Protein AF-V2GGD3-F1 (afdb_monomer)

pLDDT: mean 93.1, std 4.22, range [59.62, 97.75]

Solvent-accessible surface area (backbone atoms only — not comparable to full-atom values): 12754 Å² total; per-residue (Å²): 109,71,68,61,51,46,53,50,46,54,50,50,43,50,49,21,53,50,44,31,55,50,21,53,50,49,46,52,55,40,50,54,50,45,53,52,36,54,55,48,50,53,52,43,51,54,49,52,51,52,50,53,53,50,50,54,52,38,52,51,49,36,54,51,19,51,51,48,33,52,52,25,52,54,50,44,54,50,44,54,52,51,52,51,52,48,52,53,51,45,56,49,45,54,54,50,51,52,51,49,52,54,50,50,52,52,37,51,50,51,33,51,50,18,50,51,46,29,51,52,19,50,54,44,29,53,52,16,59,73,53,44,86,81,14,53,70,53,29,52,53,18,50,51,49,24,52,52,17,53,50,49,31,50,54,29,50,54,52,49,51,54,50,56,50,51,48,52,55,45,52,52,50,49,52,51,47,52,52,50,51,54,51,44,53,52,49,48,53,51,32,51,54,50,29,55,50,20,54,53,47,35,60,46,29,55,54,48,52,53,50,48,54,55,50,52,56,49,46,54,52,50,48,53,52,36,52,52,48,52,52,48,38,54,53,50,45,55,51,25,52,50,46,30,51,53,20,51,50,52,37,53,59,52,64,69,57,88,122

Nearest PDB structures (foldseek):
  3zx6-assembly1_B  TM=9.343E-01  e=1.062E-13  Archaeoglobus fulgidus DSM 4304
  8c5v-assembly1_I  TM=8.739E-01  e=7.926E-12  Escherichia coli
  3ja6-assembly1_I  TM=5.353E-01  e=1.096E-09  Escherichia coli
  3g67-assembly1_A  TM=6.066E-01  e=8.676E-07  Thermotoga maritima
  6h2f-assembly1_A  TM=3.981E-01  e=6.030E-01  Aeromonas hydrophila subsp. hydrophila AL09-71

Foldseek 3Di:
DVVVVVVVLVVLLVVLVVLLVVLVVLLVVLVVLLVVLVVLLVVLVVLLVVLVVLLVVLVVLLVVLVVLLVVLVVLLVVLVVVLVVLVVVLVVLVVVLVVLVVVLVVLVVQLVVLVVQLVVLVVQLVVLVVVPPVSPVSNVVSVVSNVVSVVSNVVSVVVNVVSVVVNVVSVVVSVVSVVVNVVSVVSNVVSVVSNVVSVVSNVVSVVVSVVSVVVSVVSVVSNVVSVVSNVVSVVSNVVSVVSNVVSVVSNVVSVVDDD

Radius of gyration: 55.13 Å; Cα contacts (8 Å, |Δi|>4): 174; chains: 1; bounding box: 110×22×161 Å

Secondary structure (DSSP, 8-state):
-HHHHHHHHHHHHHHHHHHHHHHHHHHHHHHHHHHHHHHHHHHHHHHHHHHHHHHHHHHHHHHHHHHHHHHHHHHHHHHHHHHHHHHHHHHHHHHHHHHHHHHHHHHHHHHHHHHHHHHHHHHHHHHHHHTGGGGHHHHHHHHHHHHHHHHHHHHHHHHHHHHHHHHHHHHHHHHHHHHHHHHHHHHHHHHHHHHHHHHHHHHHHHHHHHHHHHHHHHHHHHHHHHHHHHHHHHHHHHHHHHHHHHHHHHHHHHHHS--

Mean predicted aligned error: 8.93 Å

Sequence (259 aa):
MRDALAAMLARIQSSARQIHGASEQIAAANRDLSERTGRQLAAVDEAATSIGELRGLVEQIHVRAHESSAMASQARDAVGTGSAVVRSMRASMDAVQARSRDISEVVGVLQGIAFQTNLLALNAAVEAARAGAAGRGFAVVANEVRALAQRSAQSARDIGGLLGEATRDIEAGASLSGEVEQAMAAIEQAVVRSHTLAERLNGLAERQAAGIAVVDGAVARLDGTSRQNAELVTTVAQQAESLDWQAGELAADVGRFRF

Structure (mmCIF, N/CA/C/O backbone):
data_AF-V2GGD3-F1
#
_entry.id   AF-V2GGD3-F1
#
loop_
_atom_site.group_PDB
_atom_site.id
_atom_site.type_symbol
_atom_site.label_atom_id
_atom_site.label_alt_id
_atom_site.label_comp_id
_atom_site.label_asym_id
_atom_site.label_entity_id
_atom_site.label_seq_id
_atom_site.pdbx_PDB_ins_code
_atom_site.Cartn_x
_atom_site.Cartn_y
_atom_site.Cartn_z
_atom_site.occupancy
_atom_site.B_iso_or_equiv
_atom_site.auth_seq_id
_atom_site.auth_comp_id
_atom_site.auth_asym_id
_atom_site.auth_atom_id
_atom_site.pdbx_PDB_model_num
ATOM 1 N N . MET A 1 1 ? 47.160 -0.367 -85.305 1.00 70.75 1 MET A N 1
ATOM 2 C CA . MET A 1 1 ? 47.763 -0.245 -83.952 1.00 70.75 1 MET A CA 1
ATOM 3 C C . MET A 1 1 ? 47.433 1.086 -83.287 1.00 70.75 1 MET A C 1
ATOM 5 O O . MET A 1 1 ? 46.914 1.040 -82.183 1.00 70.75 1 MET A O 1
ATOM 9 N N . ARG A 1 2 ? 47.660 2.243 -83.935 1.00 80.81 2 ARG A N 1
ATOM 10 C CA . ARG A 1 2 ? 47.348 3.567 -83.356 1.00 80.81 2 ARG A CA 1
ATOM 11 C C . ARG A 1 2 ? 45.883 3.718 -82.927 1.00 80.81 2 ARG A C 1
ATOM 13 O O . ARG A 1 2 ? 45.628 4.090 -81.790 1.00 80.81 2 ARG A O 1
ATOM 20 N N . ASP A 1 3 ? 44.944 3.327 -83.787 1.00 82.62 3 ASP A N 1
ATOM 21 C CA . ASP A 1 3 ? 43.506 3.462 -83.498 1.00 82.62 3 ASP A CA 1
ATOM 22 C C . ASP A 1 3 ? 43.034 2.529 -82.372 1.00 82.62 3 ASP A C 1
ATOM 24 O O . ASP A 1 3 ? 42.199 2.905 -81.557 1.00 82.62 3 ASP A O 1
ATOM 28 N N . ALA A 1 4 ? 43.620 1.331 -82.267 1.00 83.94 4 ALA A N 1
ATOM 29 C CA . ALA A 1 4 ? 43.331 0.393 -81.181 1.00 83.94 4 ALA A CA 1
ATOM 30 C C . ALA A 1 4 ? 43.862 0.897 -79.825 1.00 83.94 4 ALA A C 1
ATOM 32 O O . ALA A 1 4 ? 43.178 0.762 -78.813 1.00 83.94 4 ALA A O 1
ATOM 33 N N . LEU A 1 5 ? 45.049 1.519 -79.809 1.00 85.94 5 LEU A N 1
ATOM 34 C CA . LEU A 1 5 ? 45.612 2.149 -78.612 1.00 85.94 5 LEU A CA 1
ATOM 35 C C . LEU A 1 5 ? 44.790 3.377 -78.192 1.00 85.94 5 LEU A C 1
ATOM 37 O O . LEU A 1 5 ? 44.471 3.515 -77.016 1.00 85.94 5 LEU A O 1
ATOM 41 N N . ALA A 1 6 ? 44.387 4.221 -79.146 1.00 85.56 6 ALA A N 1
ATOM 42 C CA . ALA A 1 6 ? 43.517 5.368 -78.888 1.00 85.56 6 ALA A CA 1
ATOM 43 C C . ALA A 1 6 ? 42.150 4.936 -78.326 1.00 85.56 6 ALA A C 1
ATOM 45 O O . ALA A 1 6 ? 41.686 5.499 -77.337 1.00 85.56 6 ALA A O 1
ATOM 46 N N . ALA A 1 7 ? 41.536 3.887 -78.886 1.00 87.56 7 ALA A N 1
ATOM 47 C CA . ALA A 1 7 ? 40.286 3.326 -78.370 1.00 87.56 7 ALA A CA 1
ATOM 48 C C . ALA A 1 7 ? 40.443 2.742 -76.952 1.00 87.56 7 ALA A C 1
ATOM 50 O O . ALA A 1 7 ? 39.563 2.915 -76.106 1.00 87.56 7 ALA A O 1
ATOM 51 N N . MET A 1 8 ? 41.569 2.079 -76.666 1.00 89.06 8 MET A N 1
ATOM 52 C CA . MET A 1 8 ? 41.872 1.554 -75.332 1.00 89.06 8 MET A CA 1
ATOM 53 C C . MET A 1 8 ? 42.072 2.681 -74.309 1.00 89.06 8 MET A C 1
ATOM 55 O O . MET A 1 8 ? 41.473 2.632 -73.238 1.00 89.06 8 MET A O 1
ATOM 59 N N . LEU A 1 9 ? 42.842 3.718 -74.649 1.00 89.75 9 LEU A N 1
ATOM 60 C CA . LEU A 1 9 ? 43.070 4.890 -73.797 1.00 89.75 9 LEU A CA 1
ATOM 61 C C . LEU A 1 9 ? 41.771 5.670 -73.542 1.00 89.75 9 LEU A C 1
ATOM 63 O O . LEU A 1 9 ? 41.483 6.013 -72.397 1.00 89.75 9 LEU A O 1
ATOM 67 N N . ALA A 1 10 ? 40.928 5.857 -74.562 1.00 88.25 10 ALA A N 1
ATOM 68 C CA . ALA A 1 10 ? 39.606 6.469 -74.405 1.00 88.25 10 ALA A CA 1
ATOM 69 C C . ALA A 1 10 ? 38.707 5.671 -73.443 1.00 88.25 10 ALA A C 1
ATOM 71 O O . ALA A 1 10 ? 37.996 6.249 -72.616 1.00 88.25 10 ALA A O 1
ATOM 72 N N . ARG A 1 11 ? 38.771 4.335 -73.498 1.00 91.00 11 ARG A N 1
ATOM 73 C CA . ARG A 1 11 ? 38.037 3.458 -72.579 1.00 91.00 11 ARG A CA 1
ATOM 74 C C . ARG A 1 11 ? 38.579 3.541 -71.149 1.00 91.00 11 ARG A C 1
ATOM 76 O O . ARG A 1 11 ? 37.774 3.625 -70.230 1.00 91.00 11 ARG A O 1
ATOM 83 N N . ILE A 1 12 ? 39.901 3.600 -70.956 1.00 91.25 12 ILE A N 1
ATOM 84 C CA . ILE A 1 12 ? 40.523 3.808 -69.633 1.00 91.25 12 ILE A CA 1
ATOM 85 C C . ILE A 1 12 ? 40.116 5.170 -69.053 1.00 91.25 12 ILE A C 1
ATOM 87 O O . ILE A 1 12 ? 39.701 5.239 -67.900 1.00 91.25 12 ILE A O 1
ATOM 91 N N . GLN A 1 13 ? 40.142 6.238 -69.855 1.00 88.88 13 GLN A N 1
ATOM 92 C CA . GLN A 1 13 ? 39.704 7.571 -69.429 1.00 88.88 13 GLN A CA 1
ATOM 93 C C . GLN A 1 13 ? 38.213 7.606 -69.054 1.00 88.88 13 GLN A C 1
ATOM 95 O O . GLN A 1 13 ? 37.815 8.311 -68.125 1.00 88.88 13 GLN A O 1
ATOM 100 N N . SER A 1 14 ? 37.371 6.862 -69.777 1.00 92.06 14 SER A N 1
ATOM 101 C CA . SER A 1 14 ? 35.957 6.699 -69.429 1.00 92.06 14 SER A CA 1
ATOM 102 C C . SER A 1 14 ? 35.790 5.950 -68.106 1.00 92.06 14 SER A C 1
ATOM 104 O O . SER A 1 14 ? 35.011 6.390 -67.265 1.00 92.06 14 SER A O 1
ATOM 106 N N . SER A 1 15 ? 36.528 4.855 -67.898 1.00 94.31 15 SER A N 1
ATOM 107 C CA . SER A 1 15 ? 36.506 4.104 -66.638 1.00 94.31 15 SER A CA 1
ATOM 108 C C . SER A 1 15 ? 36.989 4.950 -65.459 1.00 94.31 15 SER A C 1
ATOM 110 O O . SER A 1 15 ? 36.353 4.935 -64.413 1.00 94.31 15 SER A O 1
ATOM 112 N N . ALA A 1 16 ? 38.053 5.740 -65.629 1.00 92.75 16 ALA A N 1
ATOM 113 C CA . ALA A 1 16 ? 38.552 6.653 -64.601 1.00 92.75 16 ALA A CA 1
ATOM 114 C C . ALA A 1 16 ? 37.485 7.685 -64.192 1.00 92.75 16 ALA A C 1
ATOM 116 O O . ALA A 1 16 ? 37.216 7.860 -63.009 1.00 92.75 16 ALA A O 1
ATOM 117 N N . ARG A 1 17 ? 36.787 8.294 -65.165 1.00 91.81 17 ARG A N 1
ATOM 118 C CA . ARG A 1 17 ? 35.656 9.201 -64.888 1.00 91.81 17 ARG A CA 1
ATOM 119 C C . ARG A 1 17 ? 34.495 8.511 -64.169 1.00 91.81 17 ARG A C 1
ATOM 121 O O . ARG A 1 17 ? 33.861 9.127 -63.319 1.00 91.81 17 ARG A O 1
ATOM 128 N N . GLN A 1 18 ? 34.211 7.251 -64.500 1.00 94.50 18 GLN A N 1
ATOM 129 C CA . GLN A 1 18 ? 33.186 6.467 -63.805 1.00 94.50 18 GLN A CA 1
ATOM 130 C C . GLN A 1 18 ? 33.585 6.153 -62.359 1.00 94.50 18 GLN A C 1
ATOM 132 O O . GLN A 1 18 ? 32.741 6.275 -61.477 1.00 94.50 18 GLN A O 1
ATOM 137 N N . ILE A 1 19 ? 34.850 5.791 -62.108 1.00 94.69 19 ILE A N 1
ATOM 138 C CA . ILE A 1 19 ? 35.365 5.546 -60.752 1.00 94.69 19 ILE A CA 1
ATOM 139 C C . ILE A 1 19 ? 35.305 6.833 -59.928 1.00 94.69 19 ILE A C 1
ATOM 141 O O . ILE A 1 19 ? 34.774 6.796 -58.829 1.00 94.69 19 ILE A O 1
ATOM 145 N N . HIS A 1 20 ? 35.749 7.964 -60.480 1.00 92.94 20 HIS A N 1
ATOM 146 C CA . HIS A 1 20 ? 35.655 9.276 -59.830 1.00 92.94 20 HIS A CA 1
ATOM 147 C C . HIS A 1 20 ? 34.212 9.601 -59.407 1.00 92.94 20 HIS A C 1
ATOM 149 O O . HIS A 1 20 ? 33.935 9.803 -58.227 1.00 92.94 20 HIS A O 1
ATOM 155 N N . GLY A 1 21 ? 33.253 9.526 -60.340 1.00 94.00 21 GLY A N 1
ATOM 156 C CA . GLY A 1 21 ? 31.844 9.775 -60.018 1.00 94.00 21 GLY A CA 1
ATOM 157 C C . GLY A 1 21 ? 31.258 8.784 -59.000 1.00 94.00 21 GLY A C 1
ATOM 158 O O . GLY A 1 21 ? 30.448 9.170 -58.159 1.00 94.00 21 GLY A O 1
ATOM 159 N N . ALA A 1 22 ? 31.672 7.512 -59.035 1.00 94.81 22 ALA A N 1
ATOM 160 C CA . ALA A 1 22 ? 31.265 6.520 -58.040 1.00 94.81 22 ALA A CA 1
ATOM 161 C C . ALA A 1 22 ? 31.864 6.814 -56.652 1.00 94.81 22 ALA A C 1
ATOM 163 O O . ALA A 1 22 ? 31.153 6.705 -55.654 1.00 94.81 22 ALA A O 1
ATOM 164 N N . SER A 1 23 ? 33.130 7.230 -56.575 1.00 94.62 23 SER A N 1
ATOM 165 C CA . SER A 1 23 ? 33.795 7.630 -55.329 1.00 94.62 23 SER A CA 1
ATOM 166 C C . SER A 1 23 ? 33.126 8.846 -54.691 1.00 94.62 23 SER A C 1
ATOM 168 O O . SER A 1 23 ? 32.864 8.827 -53.488 1.00 94.62 23 SER A O 1
ATOM 170 N N . GLU A 1 24 ? 32.759 9.864 -55.477 1.00 93.06 24 GLU A N 1
ATOM 171 C CA . GLU A 1 24 ? 32.006 11.025 -54.981 1.00 93.06 24 GLU A CA 1
ATOM 172 C C . GLU A 1 24 ? 30.637 10.621 -54.409 1.00 93.06 24 GLU A C 1
ATOM 174 O O . GLU A 1 24 ? 30.235 11.096 -53.341 1.00 93.06 24 GLU A O 1
ATOM 179 N N . GLN A 1 25 ? 29.929 9.705 -55.082 1.00 95.00 25 GLN A N 1
ATOM 180 C CA . GLN A 1 25 ? 28.656 9.165 -54.594 1.00 95.00 25 GLN A CA 1
ATOM 181 C C . GLN A 1 25 ? 28.829 8.371 -53.295 1.00 95.00 25 GLN A C 1
ATOM 183 O O . GLN A 1 25 ? 28.043 8.558 -52.364 1.00 95.00 25 GLN A O 1
ATOM 188 N N . ILE A 1 26 ? 29.868 7.532 -53.196 1.00 94.94 26 ILE A N 1
ATOM 189 C CA . ILE A 1 26 ? 30.202 6.803 -51.965 1.00 94.94 26 ILE A CA 1
ATOM 190 C C . ILE A 1 26 ? 30.514 7.794 -50.841 1.00 94.94 26 ILE A C 1
ATOM 192 O O . ILE A 1 26 ? 29.969 7.659 -49.750 1.00 94.94 26 ILE A O 1
ATOM 196 N N . ALA A 1 27 ? 31.321 8.826 -51.094 1.00 91.81 27 ALA A N 1
ATOM 197 C CA . ALA A 1 27 ? 31.658 9.841 -50.100 1.00 91.81 27 ALA A CA 1
ATOM 198 C C . ALA A 1 27 ? 30.427 10.637 -49.629 1.00 91.81 27 ALA A C 1
ATOM 200 O O . ALA A 1 27 ? 30.311 10.972 -48.448 1.00 91.81 27 ALA A O 1
ATOM 201 N N . ALA A 1 28 ? 29.484 10.941 -50.525 1.00 93.38 28 ALA A N 1
ATOM 202 C CA . ALA A 1 28 ? 28.216 11.572 -50.163 1.00 93.38 28 ALA A CA 1
ATOM 203 C C . ALA A 1 28 ? 27.335 10.648 -49.303 1.00 93.38 28 ALA A C 1
ATOM 205 O O . ALA A 1 28 ? 26.884 11.062 -48.235 1.00 93.38 28 ALA A O 1
ATOM 206 N N . ALA A 1 29 ? 27.146 9.392 -49.716 1.00 95.31 29 ALA A N 1
ATOM 207 C CA . ALA A 1 29 ? 26.371 8.405 -48.961 1.00 95.31 29 ALA A CA 1
ATOM 208 C C . ALA A 1 29 ? 26.993 8.108 -47.586 1.00 95.31 29 ALA A C 1
ATOM 210 O O . ALA A 1 29 ? 26.288 7.958 -46.590 1.00 95.31 29 ALA A O 1
ATOM 211 N N . ASN A 1 30 ? 28.322 8.072 -47.510 1.00 95.25 30 ASN A N 1
ATOM 212 C CA . ASN A 1 30 ? 29.045 7.812 -46.276 1.00 95.25 30 ASN A CA 1
ATOM 213 C C . ASN A 1 30 ? 28.969 8.989 -45.287 1.00 95.25 30 ASN A C 1
ATOM 215 O O . ASN A 1 30 ? 28.936 8.774 -44.078 1.00 95.25 30 ASN A O 1
ATOM 219 N N . ARG A 1 31 ? 28.868 10.235 -45.778 1.00 93.69 31 ARG A N 1
ATOM 220 C CA . ARG A 1 31 ? 28.571 11.404 -44.930 1.00 93.69 31 ARG A CA 1
ATOM 221 C C . ARG A 1 31 ? 27.173 11.325 -44.311 1.00 93.69 31 ARG A C 1
ATOM 223 O O . ARG A 1 31 ? 27.055 11.562 -43.113 1.00 93.69 31 ARG A O 1
ATOM 230 N N . ASP A 1 32 ? 26.151 10.938 -45.081 1.00 95.69 32 ASP A N 1
ATOM 231 C CA . ASP A 1 32 ? 24.803 10.688 -44.535 1.00 95.69 32 ASP A CA 1
ATOM 232 C C . ASP A 1 32 ? 24.828 9.574 -43.478 1.00 95.69 32 ASP A C 1
ATOM 234 O O . ASP A 1 32 ? 24.274 9.723 -42.386 1.00 95.69 32 ASP A O 1
ATOM 238 N N . LEU A 1 33 ? 25.536 8.474 -43.762 1.00 95.69 33 LEU A N 1
ATOM 239 C CA . LEU A 1 33 ? 25.689 7.375 -42.810 1.00 95.69 33 LEU A CA 1
ATOM 240 C C . LEU A 1 33 ? 26.402 7.822 -41.525 1.00 95.69 33 LEU A C 1
ATOM 242 O O . LEU A 1 33 ? 25.978 7.432 -40.435 1.00 95.69 33 LEU A O 1
ATOM 246 N N . SER A 1 34 ? 27.433 8.663 -41.634 1.00 95.25 34 SER A N 1
ATOM 247 C CA . SER A 1 34 ? 28.132 9.266 -40.493 1.00 95.25 34 SER A CA 1
ATOM 248 C C . SER A 1 34 ? 27.183 10.084 -39.618 1.00 95.25 34 SER A C 1
ATOM 250 O O . SER A 1 34 ? 27.102 9.867 -38.409 1.00 95.25 34 SER A O 1
ATOM 252 N N . GLU A 1 35 ? 26.396 10.972 -40.230 1.00 95.81 35 GLU A N 1
ATOM 253 C CA . GLU A 1 35 ? 25.455 11.830 -39.509 1.00 95.81 35 GLU A CA 1
ATOM 254 C C . GLU A 1 35 ? 24.372 11.007 -38.798 1.00 95.81 35 GLU A C 1
ATOM 256 O O . GLU A 1 35 ? 24.072 11.226 -37.622 1.00 95.81 35 GLU A O 1
ATOM 261 N N . ARG A 1 36 ? 23.820 10.001 -39.486 1.00 95.50 36 ARG A N 1
ATOM 262 C CA . ARG A 1 36 ? 22.845 9.068 -38.907 1.00 95.50 36 ARG A CA 1
ATOM 263 C C . ARG A 1 36 ? 23.441 8.257 -37.761 1.00 95.50 36 ARG A C 1
ATOM 265 O O . ARG A 1 36 ? 22.770 8.084 -36.748 1.00 95.50 36 ARG A O 1
ATOM 272 N N . THR A 1 37 ? 24.687 7.806 -37.895 1.00 95.81 37 THR A N 1
ATOM 273 C CA . THR A 1 37 ? 25.402 7.077 -36.837 1.00 95.81 37 THR A CA 1
ATOM 274 C C . THR A 1 37 ? 25.636 7.969 -35.618 1.00 95.81 37 THR A C 1
ATOM 276 O O . THR A 1 37 ? 25.396 7.534 -34.495 1.00 95.81 37 THR A O 1
ATOM 279 N N . GLY A 1 38 ? 26.005 9.239 -35.818 1.00 93.00 38 GLY A N 1
ATOM 280 C CA . GLY A 1 38 ? 26.136 10.219 -34.736 1.00 93.00 38 GLY A CA 1
ATOM 281 C C . GLY A 1 38 ? 24.816 10.470 -34.000 1.00 93.00 38 GLY A C 1
ATOM 282 O O . GLY A 1 38 ? 24.773 10.413 -32.772 1.00 93.00 38 GLY A O 1
ATOM 283 N N . ARG A 1 39 ? 23.712 10.662 -34.739 1.00 95.62 39 ARG A N 1
ATOM 284 C CA . ARG A 1 39 ? 22.364 10.788 -34.151 1.00 95.62 39 ARG A CA 1
ATOM 285 C C . ARG A 1 39 ? 21.949 9.530 -33.382 1.00 95.62 39 ARG A C 1
ATOM 287 O O . ARG A 1 39 ? 21.352 9.634 -32.315 1.00 95.62 39 ARG A O 1
ATOM 294 N N . GLN A 1 40 ? 22.281 8.351 -33.904 1.00 94.38 40 GLN A N 1
ATOM 295 C CA . GLN A 1 40 ? 21.985 7.077 -33.253 1.00 94.38 40 GLN A CA 1
ATOM 296 C C . GLN A 1 40 ? 22.769 6.899 -31.947 1.00 94.38 40 GLN A C 1
ATOM 298 O O . GLN A 1 40 ? 22.181 6.479 -30.956 1.00 94.38 40 GLN A O 1
ATOM 303 N N . LEU A 1 41 ? 24.056 7.257 -31.915 1.00 94.81 41 LEU A N 1
ATOM 304 C CA . LEU A 1 41 ? 24.867 7.222 -30.692 1.00 94.81 41 LEU A CA 1
ATOM 305 C C . LEU A 1 41 ? 24.298 8.141 -29.603 1.00 94.81 41 LEU A C 1
ATOM 307 O O . LEU A 1 41 ? 24.194 7.721 -28.455 1.00 94.81 41 LEU A O 1
ATOM 311 N N . ALA A 1 42 ? 23.862 9.352 -29.965 1.00 95.38 42 ALA A N 1
ATOM 312 C CA . ALA A 1 42 ? 23.215 10.264 -29.021 1.00 95.38 42 ALA A CA 1
ATOM 313 C C . ALA A 1 42 ? 21.905 9.684 -28.450 1.00 95.38 42 ALA A C 1
ATOM 315 O O . ALA A 1 42 ? 21.682 9.730 -27.244 1.00 95.38 42 ALA A O 1
ATOM 316 N N . ALA A 1 43 ? 21.066 9.077 -29.297 1.00 95.12 43 ALA A N 1
ATOM 317 C CA . ALA A 1 43 ? 19.821 8.443 -28.854 1.00 95.12 43 ALA A CA 1
ATOM 318 C C . ALA A 1 43 ? 20.064 7.223 -27.944 1.00 95.12 43 ALA A C 1
ATOM 320 O O . ALA A 1 43 ? 19.290 6.962 -27.025 1.00 95.12 43 ALA A O 1
ATOM 321 N N . VAL A 1 44 ? 21.136 6.466 -28.195 1.00 96.62 44 VAL A N 1
ATOM 322 C CA . VAL A 1 44 ? 21.550 5.335 -27.353 1.00 96.62 44 VAL A CA 1
ATOM 323 C C . VAL A 1 44 ? 22.002 5.809 -25.969 1.00 96.62 44 VAL A C 1
ATOM 325 O O . VAL A 1 44 ? 21.631 5.186 -24.977 1.00 96.62 44 VAL A O 1
ATOM 328 N N . ASP A 1 45 ? 22.743 6.915 -25.886 1.00 94.56 45 ASP A N 1
ATOM 329 C CA . ASP A 1 45 ? 23.191 7.509 -24.617 1.00 94.56 45 ASP A CA 1
ATOM 330 C C . ASP A 1 45 ? 22.014 8.037 -23.771 1.00 94.56 45 ASP A C 1
ATOM 332 O O . ASP A 1 45 ? 21.902 7.754 -22.573 1.00 94.56 45 ASP A O 1
ATOM 336 N N . GLU A 1 46 ? 21.057 8.713 -24.414 1.00 96.25 46 GLU A N 1
ATOM 337 C CA . GLU A 1 46 ? 19.817 9.164 -23.769 1.00 96.25 46 GLU A CA 1
ATOM 338 C C . GLU A 1 46 ? 18.974 7.979 -23.264 1.00 96.25 46 GLU A C 1
ATOM 340 O O . GLU A 1 46 ? 18.467 7.990 -22.135 1.00 96.25 46 GLU A O 1
ATOM 345 N N . ALA A 1 47 ? 18.866 6.915 -24.069 1.00 95.19 47 ALA A N 1
ATOM 346 C CA . ALA A 1 47 ? 18.176 5.693 -23.676 1.00 95.19 47 ALA A CA 1
ATOM 347 C C . ALA A 1 47 ? 18.864 5.009 -22.484 1.00 95.19 47 ALA A C 1
ATOM 349 O O . ALA A 1 47 ? 18.181 4.585 -21.552 1.00 95.19 47 ALA A O 1
ATOM 350 N N . ALA A 1 48 ? 20.198 4.934 -22.472 1.00 93.88 48 ALA A N 1
ATOM 351 C CA . ALA A 1 48 ? 20.961 4.370 -21.359 1.00 93.88 48 ALA A CA 1
ATOM 352 C C . ALA A 1 48 ? 20.740 5.160 -20.058 1.00 93.88 48 ALA A C 1
ATOM 354 O O . ALA A 1 48 ? 20.496 4.565 -19.004 1.00 93.88 48 ALA A O 1
ATOM 355 N N . THR A 1 49 ? 20.734 6.494 -20.139 1.00 95.56 49 THR A N 1
ATOM 356 C CA . THR A 1 49 ? 20.431 7.375 -18.999 1.00 95.56 49 THR A CA 1
ATOM 357 C C . THR A 1 49 ? 19.018 7.124 -18.467 1.00 95.56 49 THR A C 1
ATOM 359 O O . THR A 1 49 ? 18.836 6.875 -17.274 1.00 95.56 49 THR A O 1
ATOM 362 N N . SER A 1 50 ? 18.025 7.074 -19.360 1.00 96.19 50 SER A N 1
ATOM 363 C CA . SER A 1 50 ? 16.624 6.804 -19.006 1.00 96.19 50 SER A CA 1
ATOM 364 C C . SER A 1 50 ? 16.435 5.430 -18.346 1.00 96.19 50 SER A C 1
ATOM 366 O O . SER A 1 50 ? 15.671 5.284 -17.393 1.00 96.19 50 SER A O 1
ATOM 368 N N . ILE A 1 51 ? 17.150 4.401 -18.813 1.00 95.56 51 ILE A N 1
ATOM 369 C CA . ILE A 1 51 ? 17.146 3.057 -18.208 1.00 95.56 51 ILE A CA 1
ATOM 370 C C . ILE A 1 51 ? 17.741 3.099 -16.797 1.00 95.56 51 ILE A C 1
ATOM 372 O O . ILE A 1 51 ? 17.211 2.445 -15.895 1.00 95.56 51 ILE A O 1
ATOM 376 N N . GLY A 1 52 ? 18.806 3.876 -16.585 1.00 92.44 52 GLY A N 1
ATOM 377 C CA . GLY A 1 52 ? 19.392 4.103 -15.264 1.00 92.44 52 GLY A CA 1
ATOM 378 C C . GLY A 1 52 ? 18.396 4.720 -14.279 1.00 92.44 52 GLY A C 1
ATOM 379 O O . GLY A 1 52 ? 18.227 4.210 -13.168 1.00 92.44 52 GLY A O 1
ATOM 380 N N . GLU A 1 53 ? 17.676 5.760 -14.702 1.00 95.81 53 GLU A N 1
ATOM 381 C CA . GLU A 1 53 ? 16.620 6.388 -13.897 1.00 95.81 53 GLU A CA 1
ATOM 382 C C . GLU A 1 53 ? 15.474 5.414 -13.591 1.00 95.81 53 GLU A C 1
ATOM 384 O O . GLU A 1 53 ? 15.061 5.277 -12.436 1.00 95.81 53 GLU A O 1
ATOM 389 N N . LEU A 1 54 ? 15.002 4.668 -14.597 1.00 95.19 54 LEU A N 1
ATOM 390 C CA . LEU A 1 54 ? 13.962 3.650 -14.425 1.00 95.19 54 LEU A CA 1
ATOM 391 C C . LEU A 1 54 ? 14.384 2.554 -13.443 1.00 95.19 54 LEU A C 1
ATOM 393 O O . LEU A 1 54 ? 13.573 2.129 -12.619 1.00 95.19 54 LEU A O 1
ATOM 397 N N . ARG A 1 55 ? 15.646 2.114 -13.485 1.00 94.44 55 ARG A N 1
ATOM 398 C CA . ARG A 1 55 ? 16.193 1.145 -12.525 1.00 94.44 55 ARG A CA 1
ATOM 399 C C . ARG A 1 55 ? 16.130 1.696 -11.099 1.00 94.44 55 ARG A C 1
ATOM 401 O O . ARG A 1 55 ? 15.680 0.990 -10.199 1.00 94.44 55 ARG A O 1
ATOM 408 N N . GLY A 1 56 ? 16.508 2.961 -10.904 1.00 95.44 56 GLY A N 1
ATOM 409 C CA . GLY A 1 56 ? 16.409 3.636 -9.607 1.00 95.44 56 GLY A CA 1
ATOM 410 C C . GLY A 1 56 ? 14.970 3.767 -9.099 1.00 95.44 56 GLY A C 1
ATOM 411 O O . GLY A 1 56 ? 14.718 3.597 -7.906 1.00 95.44 56 GLY A O 1
ATOM 412 N N . LEU A 1 57 ? 14.009 4.028 -9.989 1.00 95.62 57 LEU A N 1
ATOM 413 C C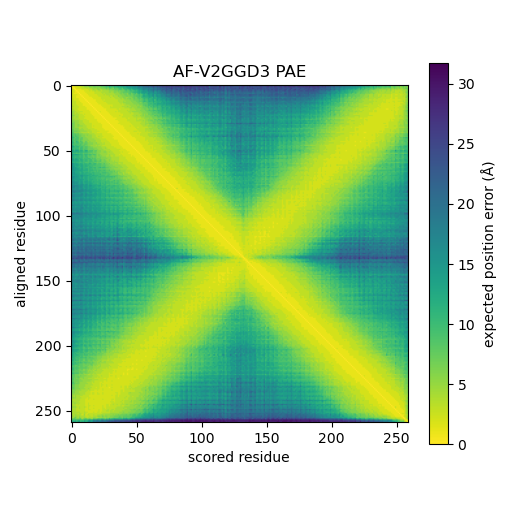A . LEU A 1 57 ? 12.587 4.077 -9.635 1.00 95.62 57 LEU A CA 1
ATOM 414 C C . LEU A 1 57 ? 12.041 2.701 -9.234 1.00 95.62 57 LEU A C 1
ATOM 416 O O . LEU A 1 57 ? 11.291 2.607 -8.265 1.00 95.62 57 LEU A O 1
ATOM 420 N N . VAL A 1 58 ? 12.427 1.632 -9.936 1.00 96.44 58 VAL A N 1
ATOM 421 C CA . VAL A 1 58 ? 12.010 0.263 -9.593 1.00 96.44 58 VAL A CA 1
ATOM 422 C C . VAL A 1 58 ? 12.546 -0.162 -8.224 1.00 96.44 58 VAL A C 1
ATOM 424 O O . VAL A 1 58 ? 11.788 -0.725 -7.435 1.00 96.44 58 VAL A O 1
ATOM 427 N N . GLU A 1 59 ? 13.794 0.177 -7.896 1.00 93.06 59 GLU A N 1
ATOM 428 C CA . GLU A 1 59 ? 14.363 -0.085 -6.565 1.00 93.06 59 GLU A CA 1
ATOM 429 C C . GLU A 1 59 ? 13.583 0.653 -5.463 1.00 93.06 59 GLU A C 1
ATOM 431 O O . GLU A 1 59 ? 13.211 0.073 -4.444 1.00 93.06 59 GLU A O 1
ATOM 436 N N . GLN A 1 60 ? 13.239 1.924 -5.691 1.00 95.25 60 GLN A N 1
ATOM 437 C CA . GLN A 1 60 ? 12.410 2.686 -4.752 1.00 95.25 60 GLN A CA 1
ATOM 438 C C . GLN A 1 60 ? 11.015 2.075 -4.568 1.00 95.25 60 GLN A C 1
ATOM 440 O O . GLN A 1 60 ? 10.485 2.095 -3.456 1.00 95.25 60 GLN A O 1
ATOM 445 N N . ILE A 1 61 ? 10.407 1.534 -5.629 1.00 93.50 61 ILE A N 1
ATOM 446 C CA . ILE A 1 61 ? 9.120 0.828 -5.536 1.00 93.50 61 ILE A CA 1
ATOM 447 C C . ILE A 1 61 ? 9.262 -0.426 -4.668 1.00 93.50 61 ILE A C 1
ATOM 449 O O . ILE A 1 61 ? 8.399 -0.658 -3.823 1.00 93.50 61 ILE A O 1
ATOM 453 N N . HIS A 1 62 ? 10.340 -1.195 -4.834 1.00 91.38 62 HIS A N 1
ATOM 454 C CA . HIS A 1 62 ? 10.614 -2.393 -4.036 1.00 91.38 62 HIS A CA 1
ATOM 455 C C . HIS A 1 62 ? 10.733 -2.058 -2.538 1.00 91.38 62 HIS A C 1
ATOM 457 O O . HIS A 1 62 ? 10.033 -2.639 -1.705 1.00 91.38 62 HIS A O 1
ATOM 463 N N . VAL A 1 63 ? 11.534 -1.044 -2.189 1.00 93.25 63 VAL A N 1
ATOM 464 C CA . VAL A 1 63 ? 11.674 -0.571 -0.799 1.00 93.25 63 VAL A CA 1
ATOM 465 C C . VAL A 1 63 ? 10.326 -0.122 -0.225 1.00 93.25 63 VAL A C 1
ATOM 467 O O . VAL A 1 63 ? 9.928 -0.572 0.850 1.00 93.25 63 VAL A O 1
ATOM 470 N N . ARG A 1 64 ? 9.571 0.703 -0.961 1.00 93.31 64 ARG A N 1
ATOM 471 C CA . ARG A 1 64 ? 8.258 1.201 -0.512 1.00 93.31 64 ARG A CA 1
ATOM 472 C C . ARG A 1 64 ? 7.220 0.088 -0.362 1.00 93.31 64 ARG A C 1
ATOM 474 O O . ARG A 1 64 ? 6.381 0.157 0.535 1.00 93.31 64 ARG A O 1
ATOM 481 N N . ALA A 1 65 ? 7.249 -0.930 -1.222 1.00 92.31 65 ALA A N 1
ATOM 482 C CA . ALA A 1 65 ? 6.376 -2.094 -1.103 1.00 92.31 65 ALA A CA 1
ATOM 483 C C . ALA A 1 65 ? 6.683 -2.879 0.182 1.00 92.31 65 ALA A C 1
ATOM 485 O O . ALA A 1 65 ? 5.763 -3.216 0.929 1.00 92.31 65 ALA A O 1
ATOM 486 N N . HIS A 1 66 ? 7.964 -3.091 0.496 1.00 90.62 66 HIS A N 1
ATOM 487 C CA . HIS A 1 66 ? 8.380 -3.717 1.751 1.00 90.62 66 HIS A CA 1
ATOM 488 C C . HIS A 1 66 ? 7.964 -2.911 2.987 1.00 90.62 66 HIS A C 1
ATOM 490 O O . HIS A 1 66 ? 7.389 -3.481 3.918 1.00 90.62 66 HIS A O 1
ATOM 496 N N . GLU A 1 67 ? 8.192 -1.596 2.992 1.00 93.50 67 GLU A N 1
ATOM 497 C CA . GLU A 1 67 ? 7.750 -0.714 4.080 1.00 93.50 67 GLU A CA 1
ATOM 498 C C . GLU A 1 67 ? 6.227 -0.768 4.264 1.00 93.50 67 GLU A C 1
ATOM 500 O O . GLU A 1 67 ? 5.739 -0.942 5.381 1.00 93.50 67 GLU A O 1
ATOM 505 N N . SER A 1 68 ? 5.463 -0.704 3.169 1.00 92.75 68 SER A N 1
ATOM 506 C CA . SER A 1 68 ? 4.001 -0.808 3.202 1.00 92.75 68 SER A CA 1
ATOM 507 C C . SER A 1 68 ? 3.528 -2.151 3.769 1.00 92.75 68 SER A C 1
ATOM 509 O O . SER A 1 68 ? 2.595 -2.188 4.575 1.00 92.75 68 SER A O 1
ATOM 511 N N . SER A 1 69 ? 4.199 -3.252 3.416 1.00 91.00 69 SER A N 1
ATOM 512 C CA . SER A 1 69 ? 3.920 -4.579 3.975 1.00 91.00 69 SER A CA 1
ATOM 513 C C . SER A 1 69 ? 4.183 -4.633 5.483 1.00 91.00 69 SER A C 1
ATOM 515 O O . SER A 1 69 ? 3.372 -5.181 6.231 1.00 91.00 69 SER A O 1
ATOM 517 N N . ALA A 1 70 ? 5.287 -4.042 5.949 1.00 91.62 70 ALA A N 1
ATOM 518 C CA . ALA A 1 70 ? 5.614 -3.982 7.372 1.00 91.62 70 ALA A CA 1
ATOM 519 C C . ALA A 1 70 ? 4.591 -3.140 8.155 1.00 91.62 70 ALA A C 1
ATOM 521 O O . ALA A 1 70 ? 4.102 -3.575 9.199 1.00 91.62 70 ALA A O 1
ATOM 522 N N . MET A 1 71 ? 4.200 -1.979 7.620 1.00 92.75 71 MET A N 1
ATOM 523 C CA . MET A 1 71 ? 3.151 -1.135 8.203 1.00 92.75 71 MET A CA 1
ATOM 524 C C . MET A 1 71 ? 1.805 -1.865 8.278 1.00 92.75 71 MET A C 1
ATOM 526 O O . MET A 1 71 ? 1.113 -1.780 9.291 1.00 92.75 71 MET A O 1
ATOM 530 N N . ALA A 1 72 ? 1.438 -2.618 7.236 1.00 91.50 72 ALA A N 1
ATOM 531 C CA . ALA A 1 72 ? 0.221 -3.422 7.240 1.00 91.50 72 ALA A CA 1
ATOM 532 C C . ALA A 1 72 ? 0.264 -4.521 8.318 1.00 91.50 72 ALA A C 1
ATOM 534 O O . ALA A 1 72 ? -0.737 -4.746 8.997 1.00 91.50 72 ALA A O 1
ATOM 535 N N . SER A 1 73 ? 1.415 -5.167 8.533 1.00 90.88 73 SER A N 1
ATOM 536 C CA . SER A 1 73 ? 1.579 -6.136 9.626 1.00 90.88 73 SER A CA 1
ATOM 537 C C . SER A 1 73 ? 1.369 -5.485 10.995 1.00 90.88 73 SER A C 1
ATOM 539 O O . SER A 1 73 ? 0.572 -5.975 11.788 1.00 90.88 73 SER A O 1
ATOM 541 N N . GLN A 1 74 ? 2.007 -4.339 11.247 1.00 93.56 74 GLN A N 1
ATOM 542 C CA . GLN A 1 74 ? 1.851 -3.609 12.511 1.00 93.56 74 GLN A CA 1
ATOM 543 C C . GLN A 1 74 ? 0.404 -3.155 12.743 1.00 93.56 74 GLN A C 1
ATOM 545 O O . GLN A 1 74 ? -0.120 -3.263 13.852 1.00 93.56 74 GLN A O 1
ATOM 550 N N . ALA A 1 75 ? -0.270 -2.678 11.693 1.00 92.81 75 ALA A N 1
ATOM 551 C CA . ALA A 1 75 ? -1.676 -2.302 11.766 1.00 92.81 75 ALA A CA 1
ATOM 552 C C . ALA A 1 75 ? -2.570 -3.507 12.099 1.00 92.81 75 ALA A C 1
ATOM 554 O O . ALA A 1 75 ? -3.505 -3.372 12.886 1.00 92.81 75 ALA A O 1
ATOM 555 N N . ARG A 1 76 ? -2.271 -4.693 11.553 1.00 92.19 76 ARG A N 1
ATOM 556 C CA . ARG A 1 76 ? -2.998 -5.930 11.871 1.00 92.19 76 ARG A CA 1
ATOM 557 C C . ARG A 1 76 ? -2.859 -6.295 13.348 1.00 92.19 76 ARG A C 1
ATOM 559 O O . ARG A 1 76 ? -3.864 -6.599 13.985 1.00 92.19 76 ARG A O 1
ATOM 566 N N . ASP A 1 77 ? -1.654 -6.205 13.901 1.00 92.56 77 ASP A N 1
ATOM 567 C CA . ASP A 1 77 ? -1.404 -6.490 15.319 1.00 92.56 77 ASP A CA 1
ATOM 568 C C . ASP A 1 77 ? -2.149 -5.503 16.235 1.00 92.56 77 ASP A C 1
ATOM 570 O O . ASP A 1 77 ? -2.761 -5.896 17.237 1.00 92.56 77 ASP A O 1
ATOM 574 N N . ALA A 1 78 ? -2.167 -4.220 15.859 1.00 92.56 78 ALA A N 1
ATOM 575 C CA . ALA A 1 78 ? -2.915 -3.186 16.569 1.00 92.56 78 ALA A CA 1
ATOM 576 C C . ALA A 1 78 ? -4.432 -3.441 16.529 1.00 92.56 78 ALA A C 1
ATOM 578 O O . ALA A 1 78 ? -5.095 -3.356 17.564 1.00 92.56 78 ALA A O 1
ATOM 579 N N . VAL A 1 79 ? -4.981 -3.816 15.368 1.00 93.06 79 VAL A N 1
ATOM 580 C CA . VAL A 1 79 ? -6.403 -4.177 15.217 1.00 93.06 79 VAL A CA 1
ATOM 581 C C . VAL A 1 79 ? -6.746 -5.434 16.016 1.00 93.06 79 VAL A C 1
ATOM 583 O O . VAL A 1 79 ? -7.784 -5.472 16.679 1.00 93.06 79 VAL A O 1
ATOM 586 N N . GLY A 1 80 ? -5.870 -6.442 16.020 1.00 92.00 80 GLY A N 1
ATOM 587 C CA . GLY A 1 80 ? -6.041 -7.653 16.824 1.00 92.00 80 GLY A CA 1
ATOM 588 C C . GLY A 1 80 ? -6.098 -7.344 18.322 1.00 92.00 80 GLY A C 1
ATOM 589 O O . GLY A 1 80 ? -6.994 -7.819 19.028 1.00 92.00 80 GLY A O 1
ATOM 590 N N . THR A 1 81 ? -5.199 -6.475 18.791 1.00 93.69 81 THR A N 1
ATOM 591 C CA . THR A 1 81 ? -5.173 -5.992 20.179 1.00 93.69 81 THR A CA 1
ATOM 592 C C . THR A 1 81 ? -6.430 -5.186 20.514 1.00 93.69 81 THR A C 1
ATOM 594 O O . THR A 1 81 ? -7.088 -5.463 21.518 1.00 93.69 81 THR A O 1
ATOM 597 N N . GLY A 1 82 ? -6.825 -4.241 19.655 1.00 92.56 82 GLY A N 1
ATOM 598 C CA . GLY A 1 82 ? -8.040 -3.440 19.831 1.00 92.56 82 GLY A CA 1
ATOM 599 C C . GLY A 1 82 ? -9.303 -4.301 19.892 1.00 92.56 82 GLY A C 1
ATOM 600 O O . GLY A 1 82 ? -10.128 -4.140 20.790 1.00 92.56 82 GLY A O 1
ATOM 601 N N . SER A 1 83 ? -9.407 -5.297 19.013 1.00 92.31 83 SER A N 1
ATOM 602 C CA . SER A 1 83 ? -10.523 -6.249 19.002 1.00 92.31 83 SER A CA 1
ATOM 603 C C . SER A 1 83 ? -10.596 -7.070 20.293 1.00 92.31 83 SER A C 1
ATOM 605 O O . SER A 1 83 ? -11.684 -7.334 20.803 1.00 92.31 83 SER A O 1
ATOM 607 N N . ALA A 1 84 ? -9.452 -7.461 20.866 1.00 93.00 84 ALA A N 1
ATOM 608 C CA . ALA A 1 84 ? -9.418 -8.157 22.153 1.00 93.00 84 ALA A CA 1
ATOM 609 C C . ALA A 1 84 ? -9.906 -7.269 23.311 1.00 93.00 84 ALA A C 1
ATOM 611 O O . ALA A 1 84 ? -10.667 -7.737 24.161 1.00 93.00 84 ALA A O 1
ATOM 612 N N . VAL A 1 85 ? -9.527 -5.987 23.317 1.00 94.25 85 VAL A N 1
ATOM 613 C CA . VAL A 1 85 ? -9.987 -5.010 24.318 1.00 94.25 85 VAL A CA 1
ATOM 614 C C . VAL A 1 85 ? -11.499 -4.799 24.227 1.00 94.25 85 VAL A C 1
ATOM 616 O O . VAL A 1 85 ? -12.176 -4.855 25.252 1.00 94.25 85 VAL A O 1
ATOM 619 N N . VAL A 1 86 ? -12.049 -4.640 23.020 1.00 92.88 86 VAL A N 1
ATOM 620 C CA . VAL A 1 86 ? -13.499 -4.472 22.808 1.00 92.88 86 VAL A CA 1
ATOM 621 C C . VAL A 1 86 ? -14.278 -5.706 23.272 1.00 92.88 86 VAL A C 1
ATOM 623 O O . VAL A 1 86 ? -15.288 -5.567 23.961 1.00 92.88 86 VAL A O 1
ATOM 626 N N . ARG A 1 87 ? -13.779 -6.920 22.996 1.00 92.00 87 ARG A N 1
ATOM 627 C CA . ARG A 1 87 ? -14.389 -8.158 23.516 1.00 92.00 87 ARG A CA 1
ATOM 628 C C . ARG A 1 87 ? -14.392 -8.212 25.047 1.00 92.00 87 ARG A C 1
ATOM 630 O O . ARG A 1 87 ? -15.394 -8.608 25.638 1.00 92.00 87 ARG A O 1
ATOM 637 N N . SER A 1 88 ? -13.301 -7.795 25.690 1.00 93.38 88 SER A N 1
ATOM 638 C CA . SER A 1 88 ? -13.210 -7.726 27.157 1.00 93.38 88 SER A CA 1
ATOM 639 C C . SER A 1 88 ? -14.168 -6.682 27.751 1.00 93.38 88 SER A C 1
ATOM 641 O O . SER A 1 88 ? -14.843 -6.935 28.754 1.00 93.38 88 SER A O 1
ATOM 643 N N . MET A 1 89 ? -14.286 -5.522 27.097 1.00 92.06 89 MET A N 1
ATOM 644 C CA . MET A 1 89 ? -15.234 -4.470 27.467 1.00 92.06 89 MET A CA 1
ATOM 645 C C . MET A 1 89 ? -16.679 -4.971 27.391 1.00 92.06 89 MET A C 1
ATOM 647 O O . MET A 1 89 ? -17.428 -4.811 28.354 1.00 92.06 89 MET A O 1
ATOM 651 N N . ARG A 1 90 ? -17.046 -5.655 26.301 1.00 91.38 90 ARG A N 1
ATOM 652 C CA . ARG A 1 90 ? -18.370 -6.265 26.136 1.00 91.38 90 ARG A CA 1
ATOM 653 C C . ARG A 1 90 ? -18.670 -7.291 27.230 1.00 91.38 90 ARG A C 1
ATOM 655 O O . ARG A 1 90 ? -19.712 -7.202 27.867 1.00 91.38 90 ARG A O 1
ATOM 662 N N . ALA A 1 91 ? -17.739 -8.205 27.509 1.00 92.31 91 ALA A N 1
ATOM 663 C CA . ALA A 1 91 ? -17.904 -9.186 28.584 1.00 92.31 91 ALA A CA 1
ATOM 664 C C . ALA A 1 91 ? -18.112 -8.520 29.959 1.00 92.31 91 ALA A C 1
ATOM 666 O O . ALA A 1 91 ? -18.893 -8.999 30.782 1.00 92.31 91 ALA A O 1
ATOM 667 N N . SER A 1 92 ? -17.438 -7.392 30.204 1.00 93.12 92 SER A N 1
ATOM 668 C CA . SER A 1 92 ? -17.614 -6.613 31.432 1.00 93.12 92 SER A CA 1
ATOM 669 C C . SER A 1 92 ? -18.993 -5.950 31.489 1.00 93.12 92 SER A C 1
ATOM 671 O O . SER A 1 92 ? -19.637 -5.993 32.533 1.00 93.12 92 SER A O 1
ATOM 673 N N . MET A 1 93 ? -19.479 -5.390 30.377 1.00 92.19 93 MET A N 1
ATOM 674 C CA . MET A 1 93 ? -20.834 -4.831 30.285 1.00 92.19 93 MET A CA 1
ATOM 675 C C . MET A 1 93 ? -21.911 -5.892 30.518 1.00 92.19 93 MET A C 1
ATOM 677 O O . MET A 1 93 ? -22.813 -5.657 31.320 1.00 92.19 93 MET A O 1
ATOM 681 N N . ASP A 1 94 ? -21.772 -7.076 29.918 1.00 91.06 94 ASP A N 1
ATOM 682 C CA . ASP A 1 94 ? -22.693 -8.202 30.122 1.00 91.06 94 ASP A CA 1
ATOM 683 C C . ASP A 1 94 ? -22.736 -8.621 31.607 1.00 91.06 94 ASP A C 1
ATOM 685 O O . ASP A 1 94 ? -23.806 -8.838 32.183 1.00 91.06 94 ASP A O 1
ATOM 689 N N . ALA A 1 95 ? -21.574 -8.663 32.273 1.00 93.44 95 ALA A N 1
ATOM 690 C CA . ALA A 1 95 ? -21.485 -8.967 33.700 1.00 93.44 95 ALA A CA 1
ATOM 691 C C . ALA A 1 95 ? -22.133 -7.884 34.584 1.00 93.44 95 ALA A C 1
ATOM 693 O O . ALA A 1 95 ? -22.794 -8.213 35.573 1.00 93.44 95 ALA A O 1
ATOM 694 N N . VAL A 1 96 ? -21.969 -6.599 34.250 1.00 92.25 96 VAL A N 1
ATOM 695 C CA . VAL A 1 96 ? -22.620 -5.494 34.977 1.00 92.25 96 VAL A CA 1
ATOM 696 C C . VAL A 1 96 ? -24.132 -5.500 34.734 1.00 92.25 96 VAL A C 1
ATOM 698 O O . VAL A 1 96 ? -24.891 -5.267 35.676 1.00 92.25 96 VAL A O 1
ATOM 701 N N . GLN A 1 97 ? -24.591 -5.831 33.523 1.00 90.81 97 GLN A N 1
ATOM 702 C CA . GLN A 1 97 ? -26.016 -5.960 33.213 1.00 90.81 97 GLN A CA 1
ATOM 703 C C . GLN A 1 97 ? -26.661 -7.082 34.035 1.00 90.81 97 GLN A C 1
ATOM 705 O O . GLN A 1 97 ? -27.717 -6.873 34.632 1.00 90.81 97 GLN A O 1
ATOM 710 N N . ALA A 1 98 ? -26.011 -8.248 34.120 1.00 92.25 98 ALA A N 1
ATOM 711 C CA . ALA A 1 98 ? -26.478 -9.360 34.946 1.00 92.25 98 ALA A CA 1
ATOM 712 C C . ALA A 1 98 ? -26.592 -8.955 36.426 1.00 92.25 98 ALA A C 1
ATOM 714 O O . ALA A 1 98 ? -27.657 -9.092 37.020 1.00 92.25 98 ALA A O 1
ATOM 715 N N . ARG A 1 99 ? -25.543 -8.337 36.988 1.00 93.75 99 ARG A N 1
ATOM 716 C CA . ARG A 1 99 ? -25.564 -7.845 38.378 1.00 93.75 99 ARG A CA 1
ATOM 717 C C . ARG A 1 99 ? -26.644 -6.792 38.615 1.00 93.75 99 ARG A C 1
ATOM 719 O O . ARG A 1 99 ? -27.255 -6.778 39.676 1.00 93.75 99 ARG A O 1
ATOM 726 N N . SER A 1 100 ? -26.887 -5.911 37.648 1.00 93.38 100 SER A N 1
ATOM 727 C CA . SER A 1 100 ? -27.922 -4.876 37.766 1.00 93.38 100 SER A CA 1
ATOM 728 C C . SER A 1 100 ? -29.320 -5.489 37.837 1.00 93.38 100 SER A C 1
ATOM 730 O O . SER A 1 100 ? -30.134 -5.041 38.642 1.00 93.38 100 SER A O 1
ATOM 732 N N . ARG A 1 101 ? -29.578 -6.559 37.069 1.00 91.44 101 ARG A N 1
ATOM 733 C CA . ARG A 1 101 ? -30.835 -7.323 37.144 1.00 91.44 101 ARG A CA 1
ATOM 734 C C . ARG A 1 101 ? -31.026 -7.974 38.512 1.00 91.44 101 ARG A C 1
ATOM 736 O O . ARG A 1 101 ? -32.106 -7.832 39.081 1.00 91.44 101 ARG A O 1
ATOM 743 N N . ASP A 1 102 ? -29.983 -8.595 39.059 1.00 94.44 102 ASP A N 1
ATOM 744 C CA . ASP A 1 102 ? -30.036 -9.207 40.394 1.00 94.44 102 ASP A CA 1
ATOM 745 C C . ASP A 1 102 ? -30.368 -8.158 41.471 1.00 94.44 102 ASP A C 1
ATOM 747 O O . ASP A 1 102 ? -31.215 -8.376 42.338 1.00 94.44 102 ASP A O 1
ATOM 751 N N . ILE A 1 103 ? -29.750 -6.971 41.400 1.00 94.44 103 ILE A N 1
ATOM 752 C CA . ILE A 1 103 ? -30.043 -5.877 42.338 1.00 94.44 103 ILE A CA 1
ATOM 753 C C . ILE A 1 103 ? -31.484 -5.378 42.151 1.00 94.44 103 ILE A C 1
ATOM 755 O O . ILE A 1 103 ? -32.172 -5.137 43.144 1.00 94.44 103 ILE A O 1
ATOM 759 N N . SER A 1 104 ? -31.972 -5.246 40.913 1.00 94.50 104 SER A N 1
ATOM 760 C CA . SER A 1 104 ? -33.364 -4.859 40.651 1.00 94.50 104 SER A CA 1
ATOM 761 C C . SER A 1 104 ? -34.367 -5.844 41.257 1.00 94.50 104 SER A C 1
ATOM 763 O O . SER A 1 104 ? -35.373 -5.404 41.817 1.00 94.50 104 SER A O 1
ATOM 765 N N . GLU A 1 105 ? -34.092 -7.150 41.210 1.00 94.62 105 GLU A N 1
ATOM 766 C CA . GLU A 1 105 ? -34.926 -8.165 41.864 1.00 94.62 105 GLU A CA 1
ATOM 767 C C . GLU A 1 105 ? -34.952 -7.972 43.389 1.00 94.62 105 GLU A C 1
ATOM 769 O O . GLU A 1 105 ? -36.027 -7.913 43.994 1.00 94.62 105 GLU A O 1
ATOM 774 N N . VAL A 1 106 ? -33.784 -7.769 44.011 1.00 95.94 106 VAL A N 1
ATOM 775 C CA . VAL A 1 106 ? -33.671 -7.505 45.457 1.00 95.94 106 VAL A CA 1
ATOM 776 C C . VAL A 1 106 ? -34.432 -6.239 45.859 1.00 95.94 106 VAL A C 1
ATOM 778 O O . VAL A 1 106 ? -35.152 -6.237 46.859 1.00 95.94 106 VAL A O 1
ATOM 781 N N . VAL A 1 107 ? -34.325 -5.165 45.076 1.00 95.69 107 VAL A N 1
ATOM 782 C CA . VAL A 1 107 ? -35.064 -3.915 45.313 1.00 95.69 107 VAL A CA 1
ATOM 783 C C . VAL A 1 107 ? -36.575 -4.138 45.212 1.00 95.69 107 VAL A C 1
ATOM 785 O O . VAL A 1 107 ? -37.325 -3.608 46.037 1.00 95.69 107 VAL A O 1
ATOM 788 N N . GLY A 1 108 ? -37.027 -4.978 44.277 1.00 95.31 108 GLY A N 1
ATOM 789 C CA . GLY A 1 108 ? -38.424 -5.404 44.180 1.00 95.31 108 GLY A CA 1
ATOM 790 C C . GLY A 1 108 ? -38.913 -6.122 45.444 1.00 95.31 108 GLY A C 1
ATOM 791 O O . GLY A 1 108 ? -39.978 -5.792 45.975 1.00 95.31 108 GLY A O 1
ATOM 792 N N . VAL A 1 109 ? -38.108 -7.041 45.989 1.00 97.19 109 VAL A N 1
ATOM 793 C CA . VAL A 1 109 ? -38.403 -7.721 47.264 1.00 97.19 109 VAL A CA 1
ATOM 794 C C . VAL A 1 109 ? -38.471 -6.722 48.425 1.00 97.19 109 VAL A C 1
ATOM 796 O O . VAL A 1 109 ? -39.417 -6.769 49.214 1.00 97.19 109 VAL A O 1
ATOM 799 N N . LEU A 1 110 ? -37.530 -5.775 48.516 1.00 95.56 110 LEU A N 1
ATOM 800 C CA . LEU A 1 110 ? -37.528 -4.732 49.553 1.00 95.56 110 LEU A CA 1
ATOM 801 C C . LEU A 1 110 ? -38.776 -3.843 49.487 1.00 95.56 110 LEU A C 1
ATOM 803 O O . LEU A 1 110 ? -39.357 -3.518 50.525 1.00 95.56 110 LEU A O 1
ATOM 807 N N . GLN A 1 111 ? -39.229 -3.488 48.282 1.00 95.12 111 GLN A N 1
ATOM 808 C CA . GLN A 1 111 ? -40.476 -2.750 48.095 1.00 95.12 111 GLN A CA 1
ATOM 809 C C . GLN A 1 111 ? -41.688 -3.568 48.576 1.00 95.12 111 GLN A C 1
ATOM 811 O O . GLN A 1 111 ? -42.583 -3.018 49.226 1.00 95.12 111 GLN A O 1
ATOM 816 N N . GLY A 1 112 ? -41.695 -4.882 48.326 1.00 96.19 112 GLY A N 1
ATOM 817 C CA . GLY A 1 112 ? -42.694 -5.813 48.858 1.00 96.19 112 GLY A CA 1
ATOM 818 C C . GLY A 1 112 ? -42.701 -5.878 50.391 1.00 96.19 112 GLY A C 1
ATOM 819 O O . GLY A 1 112 ? -43.763 -5.761 51.007 1.00 96.19 112 GLY A O 1
ATOM 820 N N . ILE A 1 113 ? -41.526 -5.976 51.022 1.00 96.56 113 ILE A N 1
ATOM 821 C CA . ILE A 1 113 ? -41.371 -5.978 52.488 1.00 96.56 113 ILE A CA 1
ATOM 822 C C . ILE A 1 113 ? -41.858 -4.656 53.092 1.00 96.56 113 ILE A C 1
ATOM 824 O O . ILE A 1 113 ? -42.577 -4.654 54.096 1.00 96.56 113 ILE A O 1
ATOM 828 N N . ALA A 1 114 ? -41.515 -3.523 52.476 1.00 97.19 114 ALA A N 1
ATOM 829 C CA . ALA A 1 114 ? -41.970 -2.209 52.921 1.00 97.19 114 ALA A CA 1
ATOM 830 C C . ALA A 1 114 ? -43.503 -2.091 52.842 1.00 97.19 114 ALA A C 1
ATOM 832 O O . ALA A 1 114 ? -44.140 -1.585 53.769 1.00 97.19 114 ALA A O 1
ATOM 833 N N . PHE A 1 115 ? -44.119 -2.622 51.782 1.00 96.06 115 PHE A N 1
ATOM 834 C CA . PHE A 1 115 ? -45.574 -2.660 51.642 1.00 96.06 115 PHE A CA 1
ATOM 835 C C . PHE A 1 115 ? -46.246 -3.538 52.710 1.00 96.06 115 PHE A C 1
ATOM 837 O O . PHE A 1 115 ? -47.198 -3.096 53.357 1.00 96.06 115 PHE A O 1
ATOM 844 N N . GLN A 1 116 ? -45.724 -4.745 52.951 1.00 97.75 116 GLN A N 1
ATOM 845 C CA . GLN A 1 116 ? -46.223 -5.643 53.999 1.00 97.75 116 GLN A CA 1
ATOM 846 C C . GLN A 1 116 ? -46.091 -5.018 55.393 1.00 97.75 116 GLN A C 1
ATOM 848 O O . GLN A 1 116 ? -47.049 -5.035 56.166 1.00 97.75 116 GLN A O 1
ATOM 853 N N . THR A 1 117 ? -44.947 -4.397 55.694 1.00 97.56 117 THR A N 1
ATOM 854 C CA . THR A 1 117 ? -44.711 -3.685 56.962 1.00 97.56 117 THR A CA 1
ATOM 855 C C . THR A 1 117 ? -45.698 -2.533 57.144 1.00 97.56 117 THR A C 1
ATOM 857 O O . THR A 1 117 ? -46.259 -2.362 58.225 1.00 97.56 117 THR A O 1
ATOM 860 N N . ASN A 1 118 ? -45.977 -1.773 56.081 1.00 95.75 118 ASN A N 1
ATOM 861 C CA . ASN A 1 118 ? -46.965 -0.694 56.109 1.00 95.75 118 ASN A CA 1
ATOM 862 C C . ASN A 1 118 ? -48.390 -1.214 56.387 1.00 95.75 118 ASN A C 1
ATOM 864 O O . ASN A 1 118 ? -49.126 -0.584 57.148 1.00 95.75 118 ASN A O 1
ATOM 868 N N . LEU A 1 119 ? -48.777 -2.367 55.825 1.00 95.88 119 LEU A N 1
ATOM 869 C CA . LEU A 1 119 ? -50.069 -3.006 56.116 1.00 95.88 119 LEU A CA 1
ATOM 870 C C . LEU A 1 119 ? -50.152 -3.536 57.555 1.00 95.88 119 LEU A C 1
ATOM 872 O O . LEU A 1 119 ? -51.158 -3.321 58.229 1.00 95.88 119 LEU A O 1
ATOM 876 N N . LEU A 1 120 ? -49.093 -4.181 58.048 1.00 96.75 120 LEU A N 1
ATOM 877 C CA . LEU A 1 120 ? -48.990 -4.647 59.436 1.00 96.75 120 LEU A CA 1
ATOM 878 C C . LEU A 1 120 ? -49.113 -3.485 60.429 1.00 96.75 120 LEU A C 1
ATOM 880 O O . LEU A 1 120 ? -49.880 -3.567 61.387 1.00 96.75 120 LEU A O 1
ATOM 884 N N . ALA A 1 121 ? -48.407 -2.385 60.169 1.00 96.94 121 ALA A N 1
ATOM 885 C CA . ALA A 1 121 ? -48.445 -1.182 60.991 1.00 96.94 121 ALA A CA 1
ATOM 886 C C . ALA A 1 121 ? -49.827 -0.511 60.982 1.00 96.94 121 ALA A C 1
ATOM 888 O O . ALA A 1 121 ? -50.307 -0.064 62.022 1.00 96.94 121 ALA A O 1
ATOM 889 N N . LEU A 1 122 ? -50.508 -0.491 59.831 1.00 95.00 122 LEU A N 1
ATOM 890 C CA . LEU A 1 122 ? -51.892 -0.025 59.735 1.00 95.00 122 LEU A CA 1
ATOM 891 C C . LEU A 1 122 ? -52.836 -0.886 60.588 1.00 95.00 122 LEU A C 1
ATOM 893 O O . LEU A 1 122 ? -53.610 -0.334 61.366 1.00 95.00 122 LEU A O 1
ATOM 897 N N . ASN A 1 123 ? -52.750 -2.214 60.482 1.00 95.06 123 ASN A N 1
ATOM 898 C CA . ASN A 1 123 ? -53.574 -3.122 61.285 1.00 95.06 123 ASN A CA 1
ATOM 899 C C . ASN A 1 123 ? -53.320 -2.930 62.789 1.00 95.06 123 ASN A C 1
ATOM 901 O O . ASN A 1 123 ? -54.267 -2.858 63.571 1.00 95.06 123 ASN A O 1
ATOM 905 N N . ALA A 1 124 ? -52.056 -2.770 63.193 1.00 95.38 124 ALA A N 1
ATOM 906 C CA . ALA A 1 124 ? -51.689 -2.494 64.580 1.00 95.38 124 ALA A CA 1
ATOM 907 C C . ALA A 1 124 ? -52.239 -1.146 65.076 1.00 95.38 124 ALA A C 1
ATOM 909 O O . ALA A 1 124 ? -52.731 -1.063 66.199 1.00 95.38 124 ALA A O 1
ATOM 910 N N . ALA A 1 125 ? -52.206 -0.099 64.244 1.00 93.25 125 ALA A N 1
ATOM 911 C CA . ALA A 1 125 ? -52.781 1.203 64.581 1.00 93.25 125 ALA A CA 1
ATOM 912 C C . ALA A 1 125 ? -54.307 1.125 64.776 1.00 93.25 125 ALA A C 1
ATOM 914 O O . ALA A 1 125 ? -54.841 1.742 65.699 1.00 93.25 125 ALA A O 1
ATOM 915 N N . VAL A 1 126 ? -55.001 0.337 63.944 1.00 93.81 126 VAL A N 1
ATOM 916 C CA . VAL A 1 126 ? -56.447 0.088 64.068 1.00 93.81 126 VAL A CA 1
ATOM 917 C C . VAL A 1 126 ? -56.768 -0.645 65.373 1.00 93.81 126 VAL A C 1
ATOM 919 O O . VAL A 1 126 ? -57.654 -0.215 66.112 1.00 93.81 126 VAL A O 1
ATOM 922 N N . GLU A 1 127 ? -56.029 -1.704 65.707 1.00 93.81 127 GLU A N 1
ATOM 923 C CA . GLU A 1 127 ? -56.281 -2.469 66.935 1.00 93.81 127 GLU A CA 1
ATOM 924 C C . GLU A 1 127 ? -55.921 -1.665 68.198 1.00 93.81 127 GLU A C 1
ATOM 926 O O . GLU A 1 127 ? -56.642 -1.696 69.197 1.00 93.81 127 GLU A O 1
ATOM 931 N N . ALA A 1 128 ? -54.866 -0.847 68.136 1.00 93.94 128 ALA A N 1
ATOM 932 C CA . ALA A 1 128 ? -54.508 0.084 69.202 1.00 93.94 128 ALA A CA 1
ATOM 933 C C . ALA A 1 128 ? -55.599 1.144 69.444 1.00 93.94 128 ALA A C 1
ATOM 935 O O . ALA A 1 128 ? -55.893 1.466 70.596 1.00 93.94 128 ALA A O 1
ATOM 936 N N . ALA A 1 129 ? -56.239 1.651 68.383 1.00 90.62 129 ALA A N 1
ATOM 937 C CA . ALA A 1 129 ? -57.391 2.544 68.507 1.00 90.62 129 ALA A CA 1
ATOM 938 C C . ALA A 1 129 ? -58.594 1.834 69.152 1.00 90.62 129 ALA A C 1
ATOM 940 O O . ALA A 1 129 ? -59.294 2.420 69.979 1.00 90.62 129 ALA A O 1
ATOM 941 N N . ARG A 1 130 ? -58.796 0.550 68.831 1.00 93.38 130 ARG A N 1
ATOM 942 C CA . ARG A 1 130 ? -59.865 -0.288 69.391 1.00 93.38 130 ARG A CA 1
ATOM 943 C C . ARG A 1 130 ? -59.705 -0.538 70.895 1.00 93.38 130 ARG A C 1
ATOM 945 O O . ARG A 1 130 ? -60.700 -0.585 71.612 1.00 93.38 130 ARG A O 1
ATOM 952 N N . ALA A 1 131 ? -58.467 -0.629 71.382 1.00 92.75 131 ALA A N 1
ATOM 953 C CA . ALA A 1 131 ? -58.137 -0.768 72.804 1.00 92.75 131 ALA A CA 1
ATOM 954 C C . ALA A 1 131 ? -58.269 0.543 73.621 1.00 92.75 131 ALA A C 1
ATOM 956 O O . ALA A 1 131 ? -58.064 0.545 74.839 1.00 92.75 131 ALA A O 1
ATOM 957 N N . GLY A 1 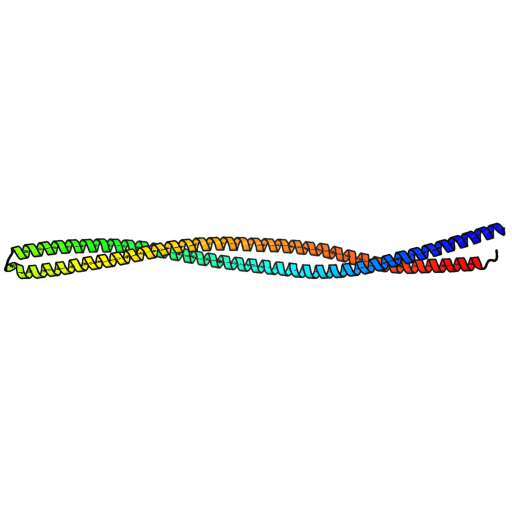132 ? -58.595 1.673 72.982 1.00 90.88 132 GLY A N 1
ATOM 958 C CA . GLY A 1 132 ? -58.851 2.949 73.652 1.00 90.88 132 GLY A CA 1
ATOM 959 C C . GLY A 1 132 ? -57.645 3.489 74.433 1.00 90.88 132 GLY A C 1
ATOM 960 O O . GLY A 1 132 ? -56.529 3.583 73.921 1.00 90.88 132 GLY A O 1
ATOM 961 N N . ALA A 1 133 ? -57.853 3.876 75.697 1.00 86.94 133 ALA A N 1
ATOM 962 C CA . ALA A 1 133 ? -56.823 4.540 76.504 1.00 86.94 133 ALA A CA 1
ATOM 963 C C . ALA A 1 133 ? -55.577 3.670 76.769 1.00 86.94 133 ALA A C 1
ATOM 965 O O . ALA A 1 133 ? -54.484 4.230 76.892 1.00 86.94 133 ALA A O 1
ATOM 966 N N . ALA A 1 134 ? -55.736 2.340 76.816 1.00 86.94 134 ALA A N 1
ATOM 967 C CA . ALA A 1 134 ? -54.654 1.375 77.028 1.00 86.94 134 ALA A CA 1
ATOM 968 C C . ALA A 1 134 ? -53.768 1.183 75.780 1.00 86.94 134 ALA A C 1
ATOM 970 O O . ALA A 1 134 ? -52.592 0.852 75.903 1.00 86.94 134 ALA A O 1
ATOM 971 N N . GLY A 1 135 ? -54.305 1.442 74.582 1.00 91.62 135 GLY A N 1
ATOM 972 C CA . GLY A 1 135 ? -53.600 1.277 73.307 1.00 91.62 135 GLY A CA 1
ATOM 973 C C . GLY A 1 135 ? -52.791 2.493 72.846 1.00 91.62 135 GLY A C 1
ATOM 974 O O . GLY A 1 135 ? -52.068 2.398 71.858 1.00 91.62 135 GLY A O 1
ATOM 975 N N . ARG A 1 136 ? -52.857 3.638 73.545 1.00 89.62 136 ARG A N 1
ATOM 976 C CA . ARG A 1 136 ? -52.226 4.897 73.090 1.00 89.62 136 ARG A CA 1
ATOM 977 C C . ARG A 1 136 ? -50.727 4.778 72.804 1.00 89.62 136 ARG A C 1
ATOM 979 O O . ARG A 1 136 ? -50.273 5.303 71.794 1.00 89.62 136 ARG A O 1
ATOM 986 N N . GLY A 1 137 ? -49.973 4.079 73.655 1.00 91.69 137 GLY A N 1
ATOM 987 C CA . GLY A 1 137 ? -48.539 3.853 73.432 1.00 91.69 137 GLY A CA 1
ATOM 988 C C . GLY A 1 137 ? -48.266 3.015 72.178 1.00 91.69 137 GLY A C 1
ATOM 989 O O . GLY A 1 137 ? -47.409 3.369 71.371 1.00 91.69 137 GLY A O 1
ATOM 990 N N . PHE A 1 138 ? -49.057 1.959 71.960 1.00 93.56 138 PHE A N 1
ATOM 991 C CA . PHE A 1 138 ? -48.966 1.114 70.765 1.00 93.56 138 PHE A CA 1
ATOM 992 C C . PHE A 1 138 ? -49.344 1.863 69.484 1.00 93.56 138 PHE A C 1
ATOM 994 O O . PHE A 1 138 ? -48.704 1.660 68.457 1.00 93.56 138 PHE A O 1
ATOM 1001 N N . ALA A 1 139 ? -50.328 2.765 69.541 1.00 92.88 139 ALA A N 1
ATOM 1002 C CA . ALA A 1 139 ? -50.736 3.568 68.388 1.00 92.88 139 ALA A CA 1
ATOM 1003 C C . ALA A 1 139 ? -49.603 4.482 67.883 1.00 92.88 139 ALA A C 1
ATOM 1005 O O . ALA A 1 139 ? -49.427 4.629 66.674 1.00 92.88 139 ALA A O 1
ATOM 1006 N N . VAL A 1 140 ? -48.807 5.063 68.791 1.00 94.31 140 VAL A N 1
ATOM 1007 C CA . VAL A 1 140 ? -47.644 5.891 68.420 1.00 94.31 140 VAL A CA 1
ATOM 1008 C C . VAL A 1 140 ? -46.583 5.044 67.719 1.00 94.31 140 VAL A C 1
ATOM 1010 O O . VAL A 1 140 ? -46.133 5.410 66.637 1.00 94.31 140 VAL A O 1
ATOM 1013 N N . VAL A 1 141 ? -46.239 3.883 68.285 1.00 96.38 141 VAL A N 1
ATOM 1014 C CA . VAL A 1 141 ? -45.258 2.967 67.679 1.00 96.38 141 VAL A CA 1
ATOM 1015 C C . VAL A 1 141 ? -45.735 2.480 66.309 1.00 96.38 141 VAL A C 1
ATOM 1017 O O . VAL A 1 141 ? -44.961 2.482 65.357 1.00 96.38 141 VAL A O 1
ATOM 1020 N N . ALA A 1 142 ? -47.013 2.118 66.175 1.00 96.25 142 ALA A N 1
ATOM 1021 C CA . ALA A 1 142 ? -47.585 1.682 64.904 1.00 96.25 142 ALA A CA 1
ATOM 1022 C C . ALA A 1 142 ? -47.501 2.776 63.823 1.00 96.25 142 ALA A C 1
ATOM 1024 O O . ALA A 1 142 ? -47.130 2.488 62.686 1.00 96.25 142 ALA A O 1
ATOM 1025 N N . ASN A 1 143 ? -47.773 4.037 64.170 1.00 94.94 143 ASN A N 1
ATOM 1026 C CA . ASN A 1 143 ? -47.627 5.153 63.234 1.00 94.94 143 ASN A CA 1
ATOM 1027 C C . ASN A 1 143 ? -46.163 5.406 62.838 1.00 94.94 143 ASN A C 1
ATOM 1029 O O . ASN A 1 143 ? -45.899 5.650 61.661 1.00 94.94 143 ASN A O 1
ATOM 1033 N N . GLU A 1 144 ? -45.215 5.292 63.770 1.00 97.19 144 GLU A N 1
ATOM 1034 C CA . GLU A 1 144 ? -43.786 5.460 63.474 1.00 97.19 144 GLU A CA 1
ATOM 1035 C C . GLU A 1 144 ? -43.267 4.349 62.546 1.00 97.19 144 GLU A C 1
ATOM 1037 O O . GLU A 1 144 ? -42.614 4.621 61.536 1.00 97.19 144 GLU A O 1
ATOM 1042 N N . VAL A 1 145 ? -43.640 3.089 62.814 1.00 97.56 145 VAL A N 1
ATOM 1043 C CA . VAL A 1 145 ? -43.320 1.949 61.936 1.00 97.56 145 VAL A CA 1
ATOM 1044 C C . VAL A 1 145 ? -43.929 2.151 60.549 1.00 97.56 145 VAL A C 1
ATOM 1046 O O . VAL A 1 145 ? -43.278 1.881 59.538 1.00 97.56 145 VAL A O 1
ATOM 1049 N N . ARG A 1 146 ? -45.158 2.675 60.474 1.00 96.56 146 ARG A N 1
ATOM 1050 C CA . ARG A 1 146 ? -45.814 2.982 59.201 1.00 96.56 146 ARG A CA 1
ATOM 1051 C C . ARG A 1 146 ? -45.060 4.056 58.415 1.00 96.56 146 ARG A C 1
ATOM 1053 O O . ARG A 1 146 ? -44.820 3.871 57.222 1.00 96.56 146 ARG A O 1
ATOM 1060 N N . ALA A 1 147 ? -44.655 5.146 59.065 1.00 96.25 147 ALA A N 1
ATOM 1061 C CA . ALA A 1 147 ? -43.872 6.207 58.435 1.00 96.25 147 ALA A CA 1
ATOM 1062 C C . ALA A 1 147 ? -42.513 5.686 57.930 1.00 96.25 147 ALA A C 1
ATOM 1064 O O . ALA A 1 147 ? -42.101 6.000 56.809 1.00 96.25 147 ALA A O 1
ATOM 1065 N N . LEU A 1 148 ? -41.843 4.828 58.708 1.00 97.00 148 LEU A N 1
ATOM 1066 C CA . LEU A 1 148 ? -40.592 4.181 58.308 1.00 97.00 148 LEU A CA 1
ATOM 1067 C C . LEU A 1 148 ? -40.778 3.245 57.103 1.00 97.00 148 LEU A C 1
ATOM 1069 O O . LEU A 1 148 ? -39.953 3.245 56.186 1.00 97.00 148 LEU A O 1
ATOM 1073 N N . ALA A 1 149 ? -41.877 2.489 57.067 1.00 97.12 149 ALA A N 1
ATOM 1074 C CA . ALA A 1 149 ? -42.220 1.617 55.949 1.00 97.12 149 ALA A CA 1
ATOM 1075 C C . ALA A 1 149 ? -42.493 2.417 54.663 1.00 97.12 149 ALA A C 1
ATOM 1077 O O . ALA A 1 149 ? -41.984 2.070 53.598 1.00 97.12 149 ALA A O 1
ATOM 1078 N N . GLN A 1 150 ? -43.222 3.534 54.755 1.00 95.50 150 GLN A N 1
ATOM 1079 C CA . GLN A 1 150 ? -43.453 4.435 53.620 1.00 95.50 150 GLN A CA 1
ATOM 1080 C C . GLN A 1 150 ? -42.152 5.062 53.102 1.00 95.50 150 GLN A C 1
ATOM 1082 O O . GLN A 1 150 ? -41.933 5.091 51.890 1.00 95.50 150 GLN A O 1
ATOM 1087 N N . ARG A 1 151 ? -41.265 5.509 54.002 1.00 97.00 151 ARG A N 1
ATOM 1088 C CA . ARG A 1 151 ? -39.929 6.007 53.633 1.00 97.00 151 ARG A CA 1
ATOM 1089 C C . ARG A 1 151 ? -39.091 4.934 52.941 1.00 97.00 151 ARG A C 1
ATOM 1091 O O . ARG A 1 151 ? -38.503 5.212 51.903 1.00 97.00 151 ARG A O 1
ATOM 1098 N N . SER A 1 152 ? -39.088 3.711 53.469 1.00 96.38 152 SER A N 1
ATOM 1099 C CA . SER A 1 152 ? -38.356 2.583 52.876 1.00 96.38 152 SER A CA 1
ATOM 1100 C C . SER A 1 152 ? -38.875 2.242 51.477 1.00 96.38 152 SER A C 1
ATOM 1102 O O . SER A 1 152 ? -38.082 2.034 50.563 1.00 96.38 152 SER A O 1
ATOM 1104 N N . ALA A 1 153 ? -40.199 2.257 51.277 1.00 94.94 153 ALA A N 1
ATOM 1105 C CA . ALA A 1 153 ? -40.804 2.054 49.962 1.00 94.94 153 ALA A CA 1
ATOM 1106 C C . ALA A 1 153 ? -40.420 3.159 48.966 1.00 94.94 153 ALA A C 1
ATOM 1108 O O . ALA A 1 153 ? -40.208 2.869 47.790 1.00 94.94 153 ALA A O 1
ATOM 1109 N N . GLN A 1 154 ? -40.321 4.414 49.419 1.00 96.06 154 GLN A N 1
ATOM 1110 C CA . GLN A 1 154 ? -39.862 5.509 48.567 1.00 96.06 154 GLN A CA 1
ATOM 1111 C C . GLN A 1 154 ? -38.401 5.321 48.156 1.00 96.06 154 GLN A C 1
ATOM 1113 O O . GLN A 1 154 ? -38.114 5.339 46.966 1.00 96.06 154 GLN A O 1
ATOM 1118 N N . SER A 1 155 ? -37.505 5.044 49.107 1.00 96.44 155 SER A N 1
ATOM 1119 C CA . SER A 1 155 ? -36.092 4.797 48.798 1.00 96.44 155 SER A CA 1
ATOM 1120 C C . SER A 1 155 ? -35.899 3.598 47.868 1.00 96.44 155 SER A C 1
ATOM 1122 O O . SER A 1 155 ? -35.079 3.665 46.959 1.00 96.44 155 SER A O 1
ATOM 1124 N N . ALA A 1 156 ? -36.676 2.522 48.040 1.00 95.81 156 ALA A N 1
ATOM 1125 C CA . ALA A 1 156 ? -36.647 1.383 47.1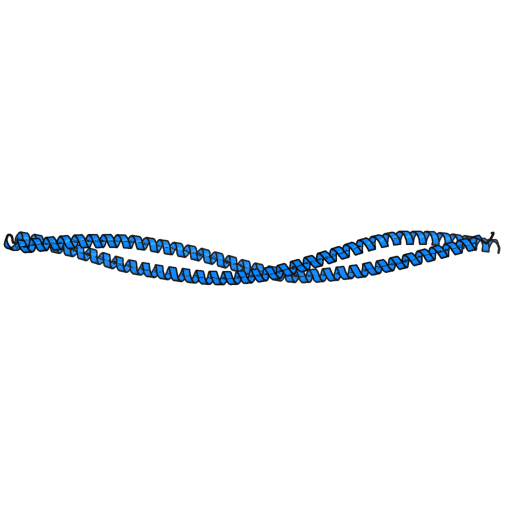22 1.00 95.81 156 ALA A CA 1
ATOM 1126 C C . ALA A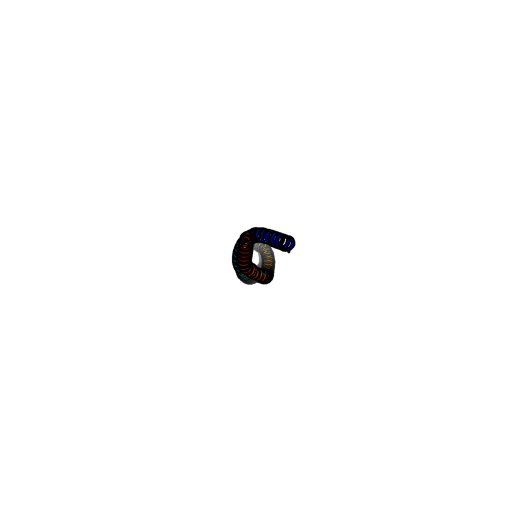 1 156 ? -37.052 1.788 45.692 1.00 95.81 156 ALA A C 1
ATOM 1128 O O . ALA A 1 156 ? -36.389 1.389 44.738 1.00 95.81 156 ALA A O 1
ATOM 1129 N N . ARG A 1 157 ? -38.086 2.628 45.530 1.00 94.94 157 ARG A N 1
ATOM 1130 C CA . ARG A 1 157 ? -38.475 3.162 44.213 1.00 94.94 157 ARG A CA 1
ATOM 1131 C C . ARG A 1 157 ? -37.386 4.032 43.592 1.00 94.94 157 ARG A C 1
ATOM 1133 O O . ARG A 1 157 ? -37.116 3.877 42.405 1.00 94.94 157 ARG A O 1
ATOM 1140 N N . ASP A 1 158 ? -36.758 4.900 44.380 1.00 96.38 158 ASP A N 1
ATOM 1141 C CA . ASP A 1 158 ? -35.689 5.780 43.898 1.00 96.38 158 ASP A CA 1
ATOM 1142 C C . ASP A 1 158 ? -34.476 4.957 43.419 1.00 96.38 158 ASP A C 1
ATOM 1144 O O . ASP A 1 158 ? -33.963 5.185 42.324 1.00 96.38 158 ASP A O 1
ATOM 1148 N N . ILE A 1 159 ? -34.074 3.927 44.180 1.00 95.75 159 ILE A N 1
ATOM 1149 C CA . ILE A 1 159 ? -33.020 2.978 43.773 1.00 95.75 159 ILE A CA 1
ATOM 1150 C C . ILE A 1 159 ? -33.428 2.225 42.499 1.00 95.75 159 ILE A C 1
ATOM 1152 O O . ILE A 1 159 ? -32.613 2.067 41.592 1.00 95.75 159 ILE A O 1
ATOM 1156 N N . GLY A 1 160 ? -34.685 1.782 42.401 1.00 93.88 160 GLY A N 1
ATOM 1157 C CA . GLY A 1 160 ? -35.210 1.128 41.201 1.00 93.88 160 GLY A CA 1
ATOM 1158 C C . GLY A 1 160 ? -35.126 2.017 39.955 1.00 93.88 160 GLY A C 1
ATOM 1159 O O . GLY A 1 160 ? -34.750 1.536 38.887 1.00 93.88 160 GLY A O 1
ATOM 1160 N N . GLY A 1 161 ? -35.405 3.316 40.100 1.00 94.88 161 GLY A N 1
ATOM 1161 C CA . GLY A 1 161 ? -35.229 4.308 39.037 1.00 94.88 161 GLY A CA 1
ATOM 1162 C C . GLY A 1 161 ? -33.776 4.412 38.567 1.00 94.88 161 GLY A C 1
ATOM 1163 O O . GLY A 1 161 ? -33.512 4.278 37.372 1.00 94.88 161 GLY A O 1
ATOM 1164 N N . LEU A 1 162 ? -32.835 4.549 39.509 1.00 95.00 162 LEU A N 1
ATOM 1165 C CA . LEU A 1 162 ? -31.396 4.611 39.214 1.00 95.00 162 LEU A CA 1
ATOM 1166 C C . LEU A 1 162 ? -30.880 3.337 38.525 1.00 95.00 162 LEU A C 1
ATOM 1168 O O . LEU A 1 162 ? -30.073 3.417 37.603 1.00 95.00 162 LEU A O 1
ATOM 1172 N N . LEU A 1 163 ? -31.365 2.156 38.921 1.00 93.94 163 LEU A N 1
ATOM 1173 C CA . LEU A 1 163 ? -31.015 0.892 38.257 1.00 93.94 163 LEU A CA 1
ATOM 1174 C C . LEU A 1 163 ? -31.573 0.811 36.831 1.00 93.94 163 LEU A C 1
ATOM 1176 O O . LEU A 1 163 ? -30.909 0.285 35.935 1.00 93.94 163 LEU A O 1
ATOM 1180 N N . GLY A 1 164 ? -32.776 1.343 36.605 1.00 92.69 164 GLY A N 1
ATOM 1181 C CA . GLY A 1 164 ? -33.371 1.435 35.273 1.00 92.69 164 GLY A CA 1
ATOM 1182 C C . GLY A 1 164 ? -32.629 2.407 34.350 1.00 92.69 164 GLY A C 1
ATOM 1183 O O . GLY A 1 164 ? -32.547 2.175 33.145 1.00 92.69 164 GLY A O 1
ATOM 1184 N N . GLU A 1 165 ? -32.070 3.489 34.890 1.00 94.06 165 GLU A N 1
ATOM 1185 C CA . GLU A 1 165 ? -31.142 4.373 34.169 1.00 94.06 165 GLU A CA 1
ATOM 1186 C C . GLU A 1 165 ? -29.826 3.659 33.853 1.00 94.06 165 GLU A C 1
ATOM 1188 O O . GLU A 1 165 ? -29.470 3.545 32.683 1.00 94.06 165 GLU A O 1
ATOM 1193 N N . ALA A 1 166 ? -29.178 3.059 34.856 1.00 92.44 166 ALA A N 1
ATOM 1194 C CA . ALA A 1 166 ? -27.923 2.333 34.669 1.00 92.44 166 ALA A CA 1
ATOM 1195 C C . ALA A 1 166 ? -28.038 1.202 33.632 1.00 92.44 166 ALA A C 1
ATOM 1197 O O . ALA A 1 166 ? -27.144 1.017 32.810 1.00 92.44 166 ALA A O 1
ATOM 1198 N N . THR A 1 167 ? -29.154 0.464 33.625 1.00 92.62 167 THR A N 1
ATOM 1199 C CA . THR A 1 167 ? -29.394 -0.606 32.642 1.00 92.62 167 THR A CA 1
ATOM 1200 C C . THR A 1 167 ? -29.459 -0.059 31.215 1.00 92.62 167 THR A C 1
ATOM 1202 O O . THR A 1 167 ? -28.867 -0.651 30.315 1.00 92.62 167 THR A O 1
ATOM 1205 N N . ARG A 1 168 ? -30.117 1.091 31.008 1.00 93.50 168 ARG A N 1
ATOM 1206 C CA . ARG A 1 168 ? -30.182 1.750 29.694 1.00 93.50 168 ARG A CA 1
ATOM 1207 C C . ARG A 1 168 ? -28.807 2.227 29.230 1.00 93.50 168 ARG A C 1
ATOM 1209 O O . ARG A 1 168 ? -28.470 2.038 28.063 1.00 93.50 168 ARG A O 1
ATOM 1216 N N . ASP A 1 169 ? -28.003 2.782 30.134 1.00 93.31 169 ASP A N 1
ATOM 1217 C CA . ASP A 1 169 ? -26.642 3.229 29.815 1.00 93.31 169 ASP A CA 1
ATOM 1218 C C . ASP A 1 169 ? -25.729 2.052 29.434 1.00 93.31 169 ASP A C 1
ATOM 1220 O O . ASP A 1 169 ? -24.948 2.144 28.484 1.00 93.31 169 ASP A O 1
ATOM 1224 N N . ILE A 1 170 ? -25.860 0.912 30.124 1.00 93.31 170 ILE A N 1
ATOM 1225 C CA . ILE A 1 170 ? -25.120 -0.316 29.797 1.00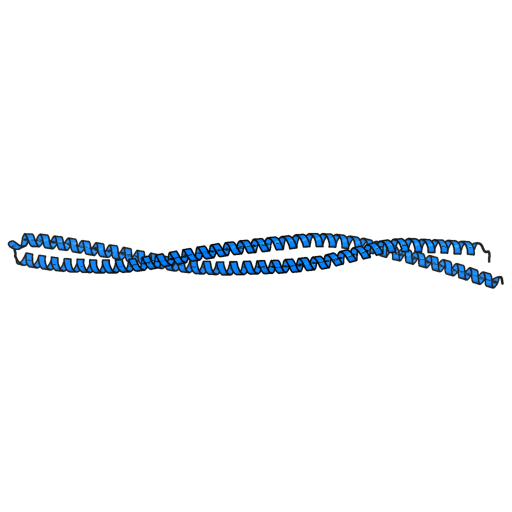 93.31 170 ILE A CA 1
ATOM 1226 C C . ILE A 1 170 ? -25.539 -0.861 28.426 1.00 93.31 170 ILE A C 1
ATOM 1228 O O . ILE A 1 170 ? -24.677 -1.232 27.633 1.00 93.31 170 ILE A O 1
ATOM 1232 N N . GLU A 1 171 ? -26.838 -0.886 28.118 1.00 91.12 171 GLU A N 1
ATOM 1233 C CA . GLU A 1 171 ? -27.346 -1.328 26.811 1.00 91.12 171 GLU A CA 1
ATOM 1234 C C . GLU A 1 171 ? -26.855 -0.431 25.667 1.00 91.12 171 GLU A C 1
ATOM 1236 O O . GLU A 1 171 ? -26.411 -0.934 24.631 1.00 91.12 171 GLU A O 1
ATOM 1241 N N . ALA A 1 172 ? -26.851 0.890 25.870 1.00 93.25 172 ALA A N 1
ATOM 1242 C CA . ALA A 1 172 ? -26.283 1.837 24.915 1.00 93.25 172 ALA A CA 1
ATOM 1243 C C . ALA A 1 172 ? -24.776 1.596 24.709 1.00 93.25 172 ALA A C 1
ATOM 1245 O O . ALA A 1 172 ? -24.297 1.555 23.573 1.00 93.25 172 ALA A O 1
ATOM 1246 N N . GLY A 1 173 ? -24.032 1.366 25.794 1.00 92.75 173 GLY A N 1
ATOM 1247 C CA . GLY A 1 173 ? -22.611 1.028 25.739 1.00 92.75 173 GLY A CA 1
ATOM 1248 C C . GLY A 1 173 ? -22.323 -0.297 25.019 1.00 92.75 173 GLY A C 1
ATOM 1249 O O . GLY A 1 173 ? -21.361 -0.390 24.251 1.00 92.75 173 GLY A O 1
ATOM 1250 N N . ALA A 1 174 ? -23.175 -1.308 25.204 1.00 89.75 174 ALA A N 1
ATOM 1251 C CA . ALA A 1 174 ? -23.066 -2.589 24.512 1.00 89.75 174 ALA A CA 1
ATOM 1252 C C . ALA A 1 174 ? -23.313 -2.437 23.001 1.00 89.75 174 ALA A C 1
ATOM 1254 O O . ALA A 1 174 ? -22.577 -3.016 22.199 1.00 89.75 174 ALA A O 1
ATOM 1255 N N . SER A 1 175 ? -24.289 -1.609 22.608 1.00 91.12 175 SER A N 1
ATOM 1256 C CA . SER A 1 175 ? -24.533 -1.266 21.200 1.00 91.12 175 SER A CA 1
ATOM 1257 C C . SER A 1 175 ? -23.318 -0.579 20.573 1.00 91.12 175 SER A C 1
ATOM 1259 O O . SER A 1 175 ? -22.825 -1.028 19.538 1.00 91.12 175 SER A O 1
ATOM 1261 N N . LEU A 1 176 ? -22.772 0.446 21.239 1.00 92.94 176 LEU A N 1
ATOM 1262 C CA . LEU A 1 176 ? -21.591 1.170 20.761 1.00 92.94 176 LEU A CA 1
ATOM 1263 C C . LEU A 1 176 ? -20.372 0.244 20.629 1.00 92.94 176 LEU A C 1
ATOM 1265 O O . LEU A 1 176 ? -19.626 0.324 19.657 1.00 92.94 176 LEU A O 1
ATOM 1269 N N . SER A 1 177 ? -20.193 -0.682 21.572 1.00 92.19 177 SER A N 1
ATOM 1270 C CA . SER A 1 177 ? -19.133 -1.697 21.504 1.00 92.19 177 SER A CA 1
ATOM 1271 C C . SER A 1 177 ? -19.261 -2.580 20.257 1.00 92.19 177 SER A C 1
ATOM 1273 O O . SER A 1 177 ? -18.253 -2.908 19.634 1.00 92.19 177 SER A O 1
ATOM 1275 N N . GLY A 1 178 ? -20.491 -2.934 19.866 1.00 90.56 178 GLY A N 1
ATOM 1276 C CA . GLY A 1 178 ? -20.763 -3.686 18.639 1.00 90.56 178 GLY A CA 1
ATOM 1277 C C . GLY A 1 178 ? -20.445 -2.901 17.364 1.00 90.56 178 GLY A C 1
ATOM 1278 O O . GLY A 1 178 ? -19.902 -3.465 16.415 1.00 90.56 178 GLY A O 1
ATOM 1279 N N . GLU A 1 179 ? -20.716 -1.595 17.340 1.00 93.25 179 GLU A N 1
ATOM 1280 C CA . GLU A 1 179 ? -20.317 -0.721 16.226 1.00 93.25 179 GLU A CA 1
ATOM 1281 C C . GLU A 1 179 ? -18.790 -0.622 16.104 1.00 93.25 179 GLU A C 1
ATOM 1283 O O . GLU A 1 179 ? -18.242 -0.722 15.003 1.00 93.25 179 GLU A O 1
ATOM 1288 N N . VAL A 1 180 ? -18.082 -0.504 17.234 1.00 92.81 180 VAL A N 1
ATOM 1289 C CA . VAL A 1 180 ? -16.611 -0.506 17.255 1.00 92.81 180 VAL A CA 1
ATOM 1290 C C . VAL A 1 180 ? -16.059 -1.839 16.745 1.00 92.81 180 VAL A C 1
ATOM 1292 O O . VAL A 1 180 ? -15.105 -1.841 15.969 1.00 92.81 180 VAL A O 1
ATOM 1295 N N . GLU A 1 181 ? -16.658 -2.971 17.118 1.00 91.44 181 GLU A N 1
ATOM 1296 C CA . GLU A 1 181 ? -16.259 -4.294 16.620 1.00 91.44 181 GLU A CA 1
ATOM 1297 C C . GLU A 1 181 ? -16.391 -4.396 15.089 1.00 91.44 181 GLU A C 1
ATOM 1299 O O . GLU A 1 181 ? -15.463 -4.848 14.414 1.00 91.44 181 GLU A O 1
ATOM 1304 N N . GLN A 1 182 ? -17.493 -3.896 14.516 1.00 92.56 182 GLN A N 1
ATOM 1305 C CA . GLN A 1 182 ? -17.676 -3.841 13.059 1.00 92.56 182 GLN A CA 1
ATOM 1306 C C . GLN A 1 182 ? -16.647 -2.930 12.379 1.00 92.56 182 GLN A C 1
ATOM 1308 O O . GLN A 1 182 ? -16.094 -3.289 11.335 1.00 92.56 182 GLN A O 1
ATOM 1313 N N . ALA A 1 183 ? -16.351 -1.771 12.973 1.00 92.88 183 ALA A N 1
ATOM 1314 C CA . ALA A 1 183 ? -15.333 -0.860 12.461 1.00 92.88 183 ALA A CA 1
ATOM 1315 C C . ALA A 1 183 ? -13.935 -1.504 12.479 1.00 92.88 183 ALA A C 1
ATOM 1317 O O . ALA A 1 183 ? -13.205 -1.405 11.492 1.00 92.88 183 ALA A O 1
ATOM 1318 N N . MET A 1 184 ? -13.578 -2.220 13.550 1.00 92.00 184 MET A N 1
ATOM 1319 C CA . MET A 1 184 ? -12.312 -2.958 13.633 1.00 92.00 184 MET A CA 1
ATOM 1320 C C . MET A 1 184 ? -12.217 -4.047 12.558 1.00 92.00 184 MET A C 1
ATOM 1322 O O . MET A 1 184 ? -11.189 -4.146 11.889 1.00 92.00 184 MET A O 1
ATOM 1326 N N . ALA A 1 185 ? -13.294 -4.801 12.317 1.00 91.94 185 ALA A N 1
ATOM 1327 C CA . ALA A 1 185 ? -13.334 -5.808 11.255 1.00 91.94 185 ALA A CA 1
ATOM 1328 C C . ALA A 1 185 ? -13.167 -5.191 9.851 1.00 91.94 185 ALA A C 1
ATOM 1330 O O . ALA A 1 185 ? -12.478 -5.748 8.993 1.00 91.94 185 ALA A O 1
ATOM 1331 N N . ALA A 1 186 ? -13.753 -4.015 9.603 1.00 94.06 186 ALA A N 1
ATOM 1332 C CA . ALA A 1 186 ? -13.563 -3.293 8.346 1.00 94.06 186 ALA A CA 1
ATOM 1333 C C . ALA A 1 186 ? -12.108 -2.819 8.164 1.00 94.06 186 ALA A C 1
ATOM 1335 O O . ALA A 1 186 ? -11.553 -2.936 7.066 1.00 94.06 186 ALA A O 1
ATOM 1336 N N . ILE A 1 187 ? -11.469 -2.334 9.235 1.00 92.50 187 ILE A N 1
ATOM 1337 C CA . ILE A 1 187 ? -10.049 -1.956 9.221 1.00 92.50 187 ILE A CA 1
ATOM 1338 C C . ILE A 1 187 ? -9.176 -3.187 8.954 1.00 92.50 187 ILE A C 1
ATOM 1340 O O . ILE A 1 187 ? -8.281 -3.115 8.114 1.00 92.50 187 IL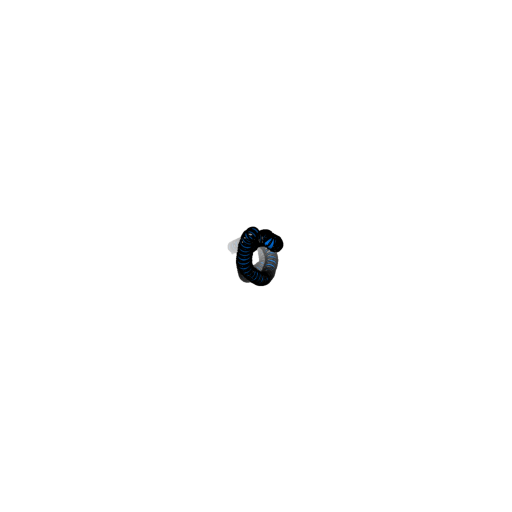E A O 1
ATOM 1344 N N . GLU A 1 188 ? -9.456 -4.328 9.587 1.00 92.75 188 GLU A N 1
ATOM 1345 C CA . GLU A 1 188 ? -8.728 -5.579 9.344 1.00 92.75 188 GLU A CA 1
ATOM 1346 C C . GLU A 1 188 ? -8.757 -5.969 7.859 1.00 92.75 188 GLU A C 1
ATOM 1348 O O . GLU A 1 188 ? -7.714 -6.238 7.256 1.00 92.75 188 GLU A O 1
ATOM 1353 N N . GLN A 1 189 ? -9.933 -5.916 7.225 1.00 93.75 189 GLN A N 1
ATOM 1354 C CA . GLN A 1 189 ? -10.069 -6.190 5.792 1.00 93.75 189 GLN A CA 1
ATOM 1355 C C . GLN A 1 189 ? -9.270 -5.205 4.929 1.00 93.75 189 GLN A C 1
ATOM 1357 O O . GLN A 1 189 ? -8.641 -5.613 3.948 1.00 93.75 189 GLN A O 1
ATOM 1362 N N . ALA A 1 190 ? -9.281 -3.913 5.271 1.00 93.56 190 ALA A N 1
ATOM 1363 C CA . ALA A 1 190 ? -8.511 -2.897 4.558 1.00 93.56 190 ALA A CA 1
ATOM 1364 C C . ALA A 1 190 ? -6.997 -3.146 4.677 1.00 93.56 190 ALA A C 1
ATOM 1366 O O . ALA A 1 190 ? -6.278 -3.072 3.679 1.00 93.56 190 ALA A O 1
ATOM 1367 N N . VAL A 1 191 ? -6.528 -3.525 5.866 1.00 93.69 191 VAL A N 1
ATOM 1368 C CA . VAL A 1 191 ? -5.128 -3.877 6.132 1.00 93.69 191 VAL A CA 1
ATOM 1369 C C . VAL A 1 191 ? -4.704 -5.113 5.335 1.00 93.69 191 VAL A C 1
ATOM 1371 O O . VAL A 1 191 ? -3.644 -5.105 4.708 1.00 93.69 191 VAL A O 1
ATOM 1374 N N . VAL A 1 192 ? -5.538 -6.158 5.288 1.00 91.81 192 VAL A N 1
ATOM 1375 C CA . VAL A 1 192 ? -5.277 -7.355 4.467 1.00 91.81 192 VAL A CA 1
ATOM 1376 C C . VAL A 1 192 ? -5.153 -6.985 2.989 1.00 91.81 192 VAL A C 1
ATOM 1378 O O . VAL A 1 192 ? -4.185 -7.379 2.341 1.00 91.81 192 VAL A O 1
ATOM 1381 N N . ARG A 1 193 ? -6.077 -6.172 2.460 1.00 93.56 193 ARG A N 1
ATOM 1382 C CA . ARG A 1 193 ? -6.010 -5.701 1.066 1.00 93.56 193 ARG A CA 1
ATOM 1383 C C . ARG A 1 193 ? -4.745 -4.892 0.789 1.00 93.56 193 ARG A C 1
ATOM 1385 O O . ARG A 1 193 ? -4.138 -5.077 -0.265 1.00 93.56 193 ARG A O 1
ATOM 1392 N N . SER A 1 194 ? -4.340 -4.025 1.718 1.00 93.06 194 SER A N 1
ATOM 1393 C CA . SER A 1 194 ? -3.106 -3.242 1.596 1.00 93.06 194 SER A CA 1
ATOM 1394 C C . SER A 1 194 ? -1.873 -4.143 1.533 1.00 93.06 194 SER A C 1
ATOM 1396 O O . SER A 1 194 ? -1.009 -3.934 0.684 1.00 93.06 194 SER A O 1
ATOM 1398 N N . HIS A 1 195 ? -1.812 -5.182 2.371 1.00 90.94 195 HIS A N 1
ATOM 1399 C CA . HIS A 1 195 ? -0.713 -6.145 2.345 1.00 90.94 195 HIS A CA 1
ATOM 1400 C C . HIS A 1 195 ? -0.647 -6.898 1.008 1.00 90.94 195 HIS A C 1
ATOM 1402 O O . HIS A 1 195 ? 0.418 -6.964 0.398 1.00 90.94 195 HIS A O 1
ATOM 1408 N N . THR A 1 196 ? -1.779 -7.398 0.504 1.00 92.75 196 THR A N 1
ATOM 1409 C CA . THR A 1 196 ? -1.823 -8.073 -0.804 1.00 92.75 196 THR A CA 1
ATOM 1410 C C . THR A 1 196 ? -1.409 -7.140 -1.945 1.00 92.75 196 THR A C 1
ATOM 1412 O O . THR A 1 196 ? -0.770 -7.570 -2.905 1.00 92.75 196 THR A O 1
ATOM 1415 N N . LEU A 1 197 ? -1.762 -5.852 -1.874 1.00 92.81 197 LEU A N 1
ATOM 1416 C CA . LEU A 1 197 ? -1.321 -4.871 -2.865 1.00 92.81 197 LEU A CA 1
ATOM 1417 C C . LEU A 1 197 ? 0.199 -4.678 -2.822 1.00 92.81 197 LEU A C 1
ATOM 1419 O O . LEU A 1 197 ? 0.824 -4.655 -3.880 1.00 92.81 197 LEU A O 1
ATOM 1423 N N . ALA A 1 198 ? 0.786 -4.590 -1.628 1.00 92.81 198 ALA A N 1
ATOM 1424 C CA . ALA A 1 198 ? 2.230 -4.482 -1.452 1.00 92.81 198 ALA A CA 1
ATOM 1425 C C . ALA A 1 198 ? 2.974 -5.696 -2.040 1.00 92.81 198 ALA A C 1
ATOM 1427 O O . ALA A 1 198 ? 3.918 -5.521 -2.806 1.00 92.81 198 ALA A O 1
ATOM 1428 N N . GLU A 1 199 ? 2.495 -6.920 -1.794 1.00 92.00 199 GLU A N 1
ATOM 1429 C CA . GLU A 1 199 ? 3.073 -8.138 -2.390 1.00 92.00 199 GLU A CA 1
ATOM 1430 C C . GLU A 1 199 ? 2.996 -8.123 -3.923 1.00 92.00 199 GLU A C 1
ATOM 1432 O O . GLU A 1 199 ? 3.961 -8.446 -4.619 1.00 92.00 199 GLU A O 1
ATOM 1437 N N . ARG A 1 200 ? 1.854 -7.693 -4.475 1.00 94.19 200 ARG A N 1
ATOM 1438 C CA . ARG A 1 200 ? 1.678 -7.564 -5.928 1.00 94.19 200 ARG A CA 1
ATOM 1439 C C . ARG A 1 200 ? 2.602 -6.511 -6.532 1.00 94.19 200 ARG A C 1
ATOM 1441 O O . ARG A 1 200 ? 3.091 -6.726 -7.640 1.00 94.19 200 ARG A O 1
ATOM 1448 N N . LEU A 1 201 ? 2.822 -5.391 -5.841 1.00 93.00 201 LEU A N 1
ATOM 1449 C CA . LEU A 1 201 ? 3.769 -4.359 -6.263 1.00 93.00 201 LEU A CA 1
ATOM 1450 C C . LEU A 1 201 ? 5.197 -4.898 -6.268 1.00 93.00 201 LEU A C 1
ATOM 1452 O O . LEU A 1 201 ? 5.914 -4.642 -7.230 1.00 93.00 201 LEU A O 1
ATOM 1456 N N . ASN A 1 202 ? 5.572 -5.709 -5.277 1.00 91.00 202 ASN A N 1
ATOM 1457 C CA . ASN A 1 202 ? 6.894 -6.326 -5.242 1.00 91.00 202 ASN A CA 1
ATOM 1458 C C . ASN A 1 202 ? 7.125 -7.241 -6.451 1.00 91.00 202 ASN A C 1
ATOM 1460 O O . ASN A 1 202 ? 8.083 -7.068 -7.200 1.00 91.00 202 ASN A O 1
ATOM 1464 N N . GLY A 1 203 ? 6.170 -8.132 -6.738 1.00 93.06 203 GLY A N 1
ATOM 1465 C CA . GLY A 1 203 ? 6.250 -8.999 -7.918 1.00 93.06 203 GLY A CA 1
ATOM 1466 C C . GLY A 1 203 ? 6.144 -8.252 -9.259 1.00 93.06 203 GLY A C 1
ATOM 1467 O O . GLY A 1 203 ? 6.551 -8.767 -10.304 1.00 93.06 203 GLY A O 1
ATOM 1468 N N . LEU A 1 204 ? 5.571 -7.044 -9.290 1.00 94.38 204 LEU A N 1
ATOM 1469 C CA . LEU A 1 204 ? 5.639 -6.165 -10.464 1.00 94.38 204 LEU A CA 1
ATOM 1470 C C . LEU A 1 204 ? 7.021 -5.521 -10.595 1.00 94.38 204 LEU A C 1
ATOM 1472 O O . LEU A 1 204 ? 7.568 -5.527 -11.694 1.00 94.38 204 LEU A O 1
ATOM 1476 N N . ALA A 1 205 ? 7.594 -5.034 -9.494 1.00 93.81 205 ALA A N 1
ATOM 1477 C CA . ALA A 1 205 ? 8.926 -4.442 -9.461 1.00 93.81 205 ALA A CA 1
ATOM 1478 C C . ALA A 1 205 ? 9.999 -5.445 -9.913 1.00 93.81 205 ALA A C 1
ATOM 1480 O O . ALA A 1 205 ? 10.796 -5.117 -10.787 1.00 93.81 205 ALA A O 1
ATOM 1481 N N . GLU A 1 206 ? 9.958 -6.691 -9.433 1.00 93.44 206 GLU A N 1
ATOM 1482 C CA . GLU A 1 206 ? 10.868 -7.762 -9.872 1.00 93.44 206 GLU A CA 1
ATOM 1483 C C . GLU A 1 206 ? 10.774 -8.023 -11.383 1.00 93.44 206 GLU A C 1
ATOM 1485 O O . GLU A 1 206 ? 11.784 -8.077 -12.091 1.00 93.44 206 GLU A O 1
ATOM 1490 N N . ARG A 1 207 ? 9.547 -8.132 -11.912 1.00 95.00 207 ARG A N 1
ATOM 1491 C CA . ARG A 1 207 ? 9.325 -8.311 -13.355 1.00 95.00 207 ARG A CA 1
ATOM 1492 C C . ARG A 1 207 ? 9.816 -7.114 -14.160 1.00 95.00 207 ARG A C 1
ATOM 1494 O O . ARG A 1 207 ? 10.356 -7.292 -15.251 1.00 95.00 207 ARG A O 1
ATOM 1501 N N . GLN A 1 208 ? 9.647 -5.906 -13.636 1.00 95.06 208 GLN A N 1
ATOM 1502 C CA . GLN A 1 208 ? 10.084 -4.688 -14.300 1.00 95.06 208 GLN A CA 1
ATOM 1503 C C . GLN A 1 208 ? 11.607 -4.544 -14.270 1.00 95.06 208 GLN A C 1
ATOM 1505 O O . GLN A 1 208 ? 12.186 -4.182 -15.288 1.00 95.06 208 GLN A O 1
ATOM 1510 N N . ALA A 1 209 ? 12.267 -4.924 -13.174 1.00 94.75 209 ALA A N 1
ATOM 1511 C CA . ALA A 1 209 ? 13.723 -5.000 -13.090 1.00 94.75 209 ALA A CA 1
ATOM 1512 C C . ALA A 1 209 ? 14.294 -5.972 -14.135 1.00 94.75 209 ALA A C 1
ATOM 1514 O O . ALA A 1 209 ? 15.223 -5.621 -14.866 1.00 94.75 209 ALA A O 1
ATOM 1515 N N . ALA A 1 210 ? 13.691 -7.158 -14.275 1.00 95.62 210 ALA A N 1
ATOM 1516 C CA . ALA A 1 210 ? 14.070 -8.117 -15.312 1.00 95.62 210 ALA A CA 1
ATOM 1517 C C . ALA A 1 210 ? 13.854 -7.552 -16.729 1.00 95.62 210 ALA A C 1
ATOM 1519 O O . ALA A 1 210 ? 14.729 -7.674 -17.586 1.00 95.62 210 ALA A O 1
ATOM 1520 N N . GLY A 1 211 ? 12.723 -6.882 -16.973 1.00 96.75 211 GLY A N 1
ATOM 1521 C CA . GLY A 1 211 ? 12.445 -6.212 -18.247 1.00 96.75 211 GLY A CA 1
ATOM 1522 C C . GLY A 1 211 ? 13.462 -5.115 -18.575 1.00 96.75 211 GLY A C 1
ATOM 1523 O O . GLY A 1 211 ? 13.970 -5.060 -19.694 1.00 96.75 211 GLY A O 1
ATOM 1524 N N . ILE A 1 212 ? 13.824 -4.292 -17.589 1.00 96.38 212 ILE A N 1
ATOM 1525 C CA . ILE A 1 212 ? 14.856 -3.259 -17.723 1.00 96.38 212 ILE A CA 1
ATOM 1526 C C . ILE A 1 212 ? 16.205 -3.892 -18.068 1.00 96.38 212 ILE A C 1
ATOM 1528 O O . ILE A 1 212 ? 16.878 -3.394 -18.960 1.00 96.38 212 ILE A O 1
ATOM 1532 N N . ALA A 1 213 ? 16.590 -5.007 -17.437 1.00 95.00 213 ALA A N 1
ATOM 1533 C CA . ALA A 1 213 ? 17.840 -5.701 -17.760 1.00 95.00 213 ALA A CA 1
ATOM 1534 C C . ALA A 1 213 ? 17.887 -6.203 -19.218 1.00 95.00 213 ALA A C 1
ATOM 1536 O O . ALA A 1 213 ? 18.932 -6.142 -19.868 1.00 95.00 213 ALA A O 1
ATOM 1537 N N . VAL A 1 214 ? 16.754 -6.656 -19.765 1.00 96.56 214 VAL A N 1
ATOM 1538 C CA . VAL A 1 214 ? 16.657 -7.056 -21.180 1.00 96.56 214 VAL A CA 1
ATOM 1539 C C . VAL A 1 214 ? 16.839 -5.855 -22.111 1.00 96.56 214 VAL A C 1
ATOM 1541 O O . VAL A 1 214 ? 17.567 -5.956 -23.104 1.00 96.56 214 VAL A O 1
ATOM 1544 N N . VAL A 1 215 ? 16.196 -4.727 -21.797 1.00 96.38 215 VAL A N 1
ATOM 1545 C CA . VAL A 1 215 ? 16.303 -3.491 -22.588 1.00 96.38 215 VAL A CA 1
ATOM 1546 C C . VAL A 1 215 ? 17.718 -2.915 -22.508 1.00 96.38 215 VAL A C 1
ATOM 1548 O O . VAL A 1 215 ? 18.286 -2.581 -23.542 1.00 96.38 215 VAL A O 1
ATOM 1551 N N . ASP A 1 216 ? 18.323 -2.891 -21.322 1.00 94.94 216 ASP A N 1
ATOM 1552 C CA . ASP A 1 216 ? 19.709 -2.466 -21.085 1.00 94.94 216 ASP A CA 1
ATOM 1553 C C . ASP A 1 216 ? 20.690 -3.264 -21.959 1.00 94.94 216 ASP A C 1
ATOM 1555 O O . ASP A 1 216 ? 21.489 -2.702 -22.709 1.00 94.94 216 ASP A O 1
ATOM 1559 N N . GLY A 1 217 ? 20.540 -4.593 -21.990 1.00 95.56 217 GLY A N 1
ATOM 1560 C CA . GLY A 1 217 ? 21.327 -5.447 -22.879 1.00 95.56 217 GLY A CA 1
ATOM 1561 C C . GLY A 1 217 ? 21.088 -5.177 -24.372 1.00 95.56 217 GLY A C 1
ATOM 1562 O O . GLY A 1 217 ? 22.002 -5.345 -25.181 1.00 95.56 217 GLY A O 1
ATOM 1563 N N . ALA A 1 218 ? 19.878 -4.775 -24.774 1.00 96.38 218 ALA A N 1
ATOM 1564 C CA . ALA A 1 218 ? 19.588 -4.389 -26.156 1.00 96.38 218 ALA A CA 1
ATOM 1565 C C . ALA A 1 218 ? 20.230 -3.047 -26.533 1.00 96.38 218 ALA A C 1
ATOM 1567 O O . ALA A 1 218 ? 20.817 -2.947 -27.611 1.00 96.38 218 ALA A O 1
ATOM 1568 N N . VAL A 1 219 ? 20.185 -2.059 -25.637 1.00 96.69 219 VAL A N 1
ATOM 1569 C CA . VAL A 1 219 ? 20.850 -0.760 -25.812 1.00 96.69 219 VAL A CA 1
ATOM 1570 C C . VAL A 1 219 ? 22.365 -0.937 -25.901 1.00 96.69 219 VAL A C 1
ATOM 1572 O O . VAL A 1 219 ? 22.974 -0.398 -26.819 1.00 96.69 219 VAL A O 1
ATOM 1575 N N . ALA A 1 220 ? 22.968 -1.791 -25.068 1.00 94.81 220 ALA A N 1
ATOM 1576 C CA . ALA A 1 220 ? 24.397 -2.104 -25.150 1.00 94.81 220 ALA A CA 1
ATOM 1577 C C . ALA A 1 220 ? 24.806 -2.732 -26.501 1.00 94.81 220 ALA A C 1
ATOM 1579 O O . ALA A 1 220 ? 25.867 -2.427 -27.047 1.00 94.81 220 ALA A O 1
ATOM 1580 N N . ARG A 1 221 ? 23.959 -3.589 -27.093 1.00 96.69 221 ARG A N 1
ATOM 1581 C CA . ARG A 1 221 ? 24.204 -4.131 -28.447 1.00 96.69 221 ARG A CA 1
ATOM 1582 C C . ARG A 1 221 ? 24.078 -3.061 -29.534 1.00 96.69 221 ARG A C 1
ATOM 1584 O O . ARG A 1 221 ? 24.852 -3.080 -30.495 1.00 96.69 221 ARG A O 1
ATOM 1591 N N . LEU A 1 222 ? 23.114 -2.148 -29.399 1.00 95.50 222 LEU A N 1
ATOM 1592 C CA . LEU A 1 222 ? 22.960 -1.013 -30.313 1.00 95.50 222 LEU A CA 1
ATOM 1593 C C . LEU A 1 222 ? 24.152 -0.061 -30.223 1.00 95.50 222 LEU A C 1
ATOM 1595 O O . LEU A 1 222 ? 24.647 0.351 -31.268 1.00 95.50 222 LEU A O 1
ATOM 1599 N N . ASP A 1 223 ? 24.651 0.231 -29.021 1.00 96.12 223 ASP A N 1
ATOM 1600 C CA . ASP A 1 223 ? 25.879 1.004 -28.798 1.00 96.12 223 ASP A CA 1
ATOM 1601 C C . ASP A 1 223 ? 27.066 0.368 -29.535 1.00 96.12 223 ASP A C 1
ATOM 1603 O O . ASP A 1 223 ? 27.695 1.007 -30.379 1.00 96.12 223 ASP A O 1
ATOM 1607 N N . GLY A 1 224 ? 27.300 -0.933 -29.321 1.00 95.56 224 GLY A N 1
ATOM 1608 C CA . GLY A 1 224 ? 28.368 -1.673 -30.000 1.00 95.56 224 GLY A CA 1
ATOM 1609 C C . GLY A 1 224 ? 28.263 -1.631 -31.529 1.00 95.56 224 GLY A C 1
ATOM 1610 O O . GLY A 1 224 ? 29.240 -1.321 -32.208 1.00 95.56 224 GLY A O 1
ATOM 1611 N N . THR A 1 225 ? 27.067 -1.866 -32.079 1.00 96.19 225 THR A N 1
ATOM 1612 C CA . THR A 1 225 ? 26.837 -1.816 -33.537 1.00 96.19 225 THR A CA 1
ATOM 1613 C C . THR A 1 225 ? 27.010 -0.397 -34.089 1.00 96.19 225 THR A C 1
ATOM 1615 O O . THR A 1 225 ? 27.542 -0.209 -35.179 1.00 96.19 225 THR A O 1
ATOM 1618 N N . SER A 1 226 ? 26.595 0.623 -33.336 1.00 95.00 226 SER A N 1
ATOM 1619 C CA . SER A 1 226 ? 26.729 2.028 -33.742 1.00 95.00 226 SER A CA 1
ATOM 1620 C C . SER A 1 226 ? 28.192 2.469 -33.753 1.00 95.00 226 SER A C 1
ATOM 1622 O O . SER A 1 226 ? 28.617 3.150 -34.683 1.00 95.00 226 SER A O 1
ATOM 1624 N N . ARG A 1 227 ? 28.991 2.028 -32.773 1.00 93.88 227 ARG A N 1
ATOM 1625 C CA . ARG A 1 227 ? 30.444 2.250 -32.772 1.00 93.88 227 ARG A CA 1
ATOM 1626 C C . ARG A 1 227 ? 31.126 1.547 -33.942 1.00 93.88 227 ARG A C 1
ATOM 1628 O O . ARG A 1 227 ? 31.912 2.178 -34.640 1.00 93.88 227 ARG A O 1
ATOM 1635 N N . GLN A 1 228 ? 30.757 0.298 -34.226 1.00 95.81 228 GLN A N 1
ATOM 1636 C CA . GLN A 1 228 ? 31.265 -0.419 -35.397 1.00 95.81 228 GLN A CA 1
ATOM 1637 C C . GLN A 1 228 ? 30.907 0.301 -36.710 1.00 95.81 228 GLN A C 1
ATOM 1639 O O . GLN A 1 228 ? 31.734 0.389 -37.614 1.00 95.81 228 GLN A O 1
ATOM 1644 N N . ASN A 1 229 ? 29.701 0.865 -36.815 1.00 94.25 229 ASN A N 1
ATOM 1645 C CA . ASN A 1 229 ? 29.315 1.683 -37.966 1.00 94.25 229 ASN A CA 1
ATOM 1646 C C . ASN A 1 229 ? 30.165 2.954 -38.080 1.00 94.25 229 ASN A C 1
ATOM 1648 O O . ASN A 1 229 ? 30.538 3.323 -39.188 1.00 94.25 229 ASN A O 1
ATOM 1652 N N . ALA A 1 230 ? 30.506 3.608 -36.967 1.00 93.06 230 ALA A N 1
ATOM 1653 C CA . ALA A 1 230 ? 31.371 4.788 -36.980 1.00 93.06 230 ALA A CA 1
ATOM 1654 C C . ALA A 1 230 ? 32.795 4.452 -37.475 1.00 93.06 230 ALA A C 1
ATOM 1656 O O . ALA A 1 230 ? 33.382 5.204 -38.260 1.00 93.06 230 ALA A O 1
ATOM 1657 N N . GLU A 1 231 ? 33.327 3.293 -37.079 1.00 95.12 231 GLU A N 1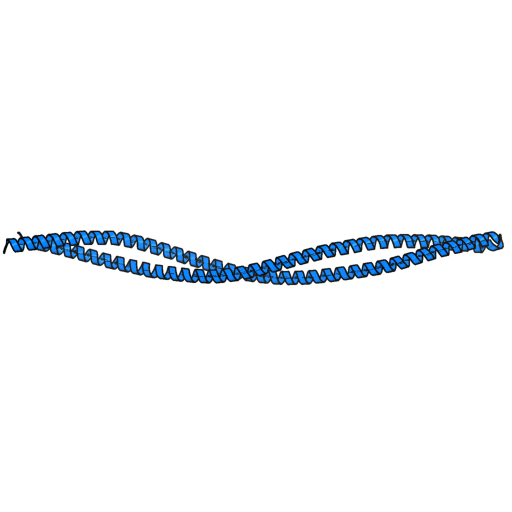
ATOM 1658 C CA . GLU A 1 231 ? 34.595 2.764 -37.598 1.00 95.12 231 GLU A CA 1
ATOM 1659 C C . GLU A 1 231 ? 34.499 2.458 -39.100 1.00 95.12 231 GLU A C 1
ATOM 1661 O O . GLU A 1 231 ? 35.330 2.927 -39.879 1.00 95.12 231 GLU A O 1
ATOM 1666 N N . LEU A 1 232 ? 33.445 1.752 -39.526 1.00 94.81 232 LEU A N 1
ATOM 1667 C CA . LEU A 1 232 ? 33.177 1.435 -40.933 1.00 94.81 232 LEU A CA 1
ATOM 1668 C C . LEU A 1 232 ? 33.073 2.693 -41.795 1.00 94.81 232 LEU A C 1
ATOM 1670 O O . LEU A 1 232 ? 33.688 2.753 -42.855 1.00 94.81 232 LEU A O 1
ATOM 1674 N N . VAL A 1 233 ? 32.345 3.710 -41.333 1.00 95.75 233 VAL A N 1
ATOM 1675 C CA . VAL A 1 233 ? 32.240 5.009 -42.008 1.00 95.75 233 VAL A CA 1
ATOM 1676 C C . VAL A 1 233 ? 33.623 5.625 -42.194 1.00 95.75 233 VAL A C 1
ATOM 1678 O O . VAL A 1 233 ? 33.944 6.113 -43.277 1.00 95.75 233 VAL A O 1
ATOM 1681 N N . THR A 1 234 ? 34.476 5.568 -41.173 1.00 92.19 234 THR A N 1
ATOM 1682 C CA . THR A 1 234 ? 35.847 6.089 -41.264 1.00 92.19 234 THR A CA 1
ATOM 1683 C C . THR A 1 234 ? 36.661 5.328 -42.313 1.00 92.19 234 THR A C 1
ATOM 1685 O O . THR A 1 234 ? 37.304 5.944 -43.164 1.00 92.19 234 THR A O 1
ATOM 1688 N N . THR A 1 235 ? 36.588 3.994 -42.319 1.00 94.44 235 THR A N 1
ATOM 1689 C CA . THR A 1 235 ? 37.280 3.156 -43.311 1.00 94.44 235 THR A CA 1
ATOM 1690 C C . THR A 1 235 ? 36.768 3.392 -44.735 1.00 94.44 235 THR A C 1
ATOM 1692 O O . THR A 1 235 ? 37.566 3.522 -45.662 1.00 94.44 235 THR A O 1
ATOM 1695 N N . VAL A 1 236 ? 35.450 3.489 -44.931 1.00 94.62 236 VAL A N 1
ATOM 1696 C CA . VAL A 1 236 ? 34.829 3.720 -46.246 1.00 94.62 236 VAL A CA 1
ATOM 1697 C C . VAL A 1 236 ? 35.201 5.097 -46.792 1.00 94.62 236 VAL A C 1
ATOM 1699 O O . VAL A 1 236 ? 35.471 5.219 -47.984 1.00 94.62 236 VAL A O 1
ATOM 1702 N N . ALA A 1 237 ? 35.274 6.124 -45.936 1.00 92.88 237 ALA A N 1
ATOM 1703 C CA . ALA A 1 237 ? 35.724 7.456 -46.341 1.00 92.88 237 ALA A CA 1
ATOM 1704 C C . ALA A 1 237 ? 37.155 7.413 -46.899 1.00 92.88 237 ALA A C 1
ATOM 1706 O O . ALA A 1 237 ? 37.394 7.905 -48.000 1.00 92.88 237 ALA A O 1
ATOM 1707 N N . GLN A 1 238 ? 38.074 6.758 -46.181 1.00 94.25 238 GLN A N 1
ATOM 1708 C CA . GLN A 1 238 ? 39.471 6.598 -46.602 1.00 94.25 238 GLN A CA 1
ATOM 1709 C C . GLN A 1 238 ? 39.595 5.816 -47.919 1.00 94.25 238 GLN A C 1
ATOM 1711 O O . GLN A 1 238 ? 40.392 6.168 -48.788 1.00 94.25 238 GLN A O 1
ATOM 1716 N N . GLN A 1 239 ? 38.796 4.758 -48.095 1.00 94.31 239 GLN A N 1
ATOM 1717 C CA . GLN A 1 239 ? 38.786 3.975 -49.333 1.00 94.31 239 GLN A CA 1
ATOM 1718 C C . GLN A 1 239 ? 38.231 4.770 -50.520 1.00 94.31 239 GLN A C 1
ATOM 1720 O O . GLN A 1 239 ? 38.806 4.707 -51.605 1.00 94.31 239 GLN A O 1
ATOM 1725 N N . ALA A 1 240 ? 37.151 5.531 -50.323 1.00 93.62 240 ALA A N 1
ATOM 1726 C CA . ALA A 1 240 ? 36.572 6.379 -51.362 1.00 93.62 240 ALA A CA 1
ATOM 1727 C C . ALA A 1 240 ? 37.553 7.474 -51.808 1.00 93.62 240 ALA A C 1
ATOM 1729 O O . ALA A 1 240 ? 37.731 7.670 -53.006 1.00 93.62 240 ALA A O 1
ATOM 1730 N N . GLU A 1 241 ? 38.243 8.121 -50.864 1.00 92.31 241 GLU A N 1
ATOM 1731 C CA . GLU A 1 241 ? 39.288 9.112 -51.154 1.00 92.31 241 GLU A CA 1
ATOM 1732 C C . GLU A 1 241 ? 40.468 8.489 -51.919 1.00 92.31 241 GLU A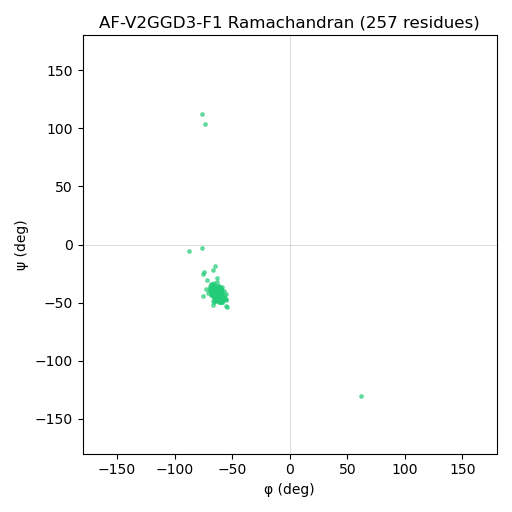 C 1
ATOM 1734 O O . GLU A 1 241 ? 40.950 9.056 -52.898 1.00 92.31 241 GLU A O 1
ATOM 1739 N N . SER A 1 242 ? 40.897 7.279 -51.543 1.00 94.88 242 SER A N 1
ATOM 1740 C CA . SER A 1 242 ? 41.955 6.566 -52.268 1.00 94.88 242 SER A CA 1
ATOM 1741 C C . SER A 1 242 ? 41.549 6.205 -53.702 1.00 94.88 242 SER A C 1
ATOM 1743 O O . SER A 1 242 ? 42.350 6.367 -54.622 1.00 94.88 242 SER A O 1
ATOM 1745 N N . LEU A 1 243 ? 40.313 5.736 -53.913 1.00 94.25 243 LEU A N 1
ATOM 1746 C CA . LEU A 1 243 ? 39.782 5.435 -55.248 1.00 94.25 243 LEU A CA 1
ATOM 1747 C C . LEU A 1 243 ? 39.666 6.694 -56.109 1.00 94.25 243 LEU A C 1
ATOM 1749 O O . LEU A 1 243 ? 39.976 6.651 -57.299 1.00 94.25 243 LEU A O 1
ATOM 1753 N N . ASP A 1 244 ? 39.226 7.800 -55.510 1.00 93.12 244 ASP A N 1
ATOM 1754 C CA . ASP A 1 244 ? 39.140 9.104 -56.162 1.00 93.12 244 ASP A CA 1
ATOM 1755 C C . ASP A 1 244 ? 40.512 9.589 -56.647 1.00 93.12 244 ASP A C 1
ATOM 1757 O O . ASP A 1 244 ? 40.696 9.913 -57.824 1.00 93.12 244 ASP A O 1
ATOM 1761 N N . TRP A 1 245 ? 41.508 9.524 -55.762 1.00 93.50 245 TRP A N 1
ATOM 1762 C CA . TRP A 1 245 ? 42.887 9.882 -56.071 1.00 93.50 245 TRP A CA 1
ATOM 1763 C C . TRP A 1 245 ? 43.482 9.001 -57.183 1.00 93.50 245 TRP A C 1
ATOM 1765 O O . TRP A 1 245 ? 44.017 9.526 -58.160 1.00 93.50 245 TRP A O 1
ATOM 1775 N N . GLN A 1 246 ? 43.315 7.673 -57.101 1.00 93.25 246 GLN A N 1
ATOM 1776 C CA . GLN A 1 246 ? 43.782 6.732 -58.134 1.00 93.25 246 GLN A CA 1
ATOM 1777 C C . GLN A 1 246 ? 43.104 6.973 -59.493 1.00 93.25 246 GLN A C 1
ATOM 1779 O O . GLN A 1 246 ? 43.748 6.875 -60.541 1.00 93.25 246 GLN A O 1
ATOM 1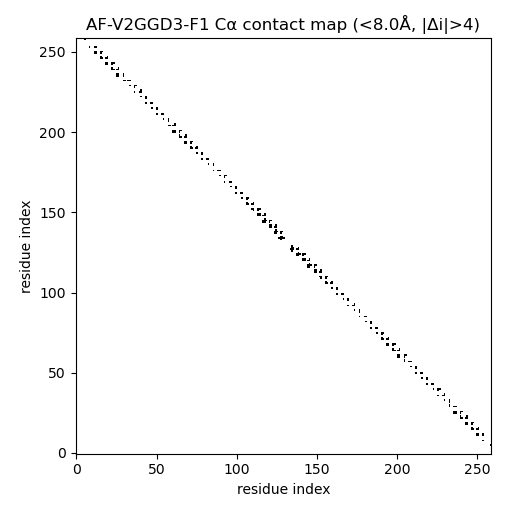784 N N . ALA A 1 247 ? 41.809 7.303 -59.503 1.00 93.62 247 ALA A N 1
ATOM 1785 C CA . ALA A 1 247 ? 41.089 7.654 -60.723 1.00 93.62 247 ALA A CA 1
ATOM 1786 C C . ALA A 1 247 ? 41.608 8.962 -61.341 1.00 93.62 247 ALA A C 1
ATOM 1788 O O . ALA A 1 247 ? 41.750 9.047 -62.565 1.00 93.62 247 ALA A O 1
ATOM 1789 N N . GLY A 1 248 ? 41.933 9.954 -60.506 1.00 91.81 248 GLY A N 1
ATOM 1790 C CA . GLY A 1 248 ? 42.561 11.206 -60.919 1.00 91.81 248 GLY A CA 1
ATOM 1791 C C . GLY A 1 248 ? 43.943 10.999 -61.543 1.00 91.81 248 GLY A C 1
ATOM 1792 O O . GLY A 1 248 ? 44.201 11.514 -62.634 1.00 91.81 248 GLY A O 1
ATOM 1793 N N . GLU A 1 249 ? 44.804 10.195 -60.911 1.00 93.62 249 GLU A N 1
ATOM 1794 C CA . GLU A 1 249 ? 46.116 9.834 -61.465 1.00 93.62 249 GLU A CA 1
ATOM 1795 C C . GLU A 1 249 ? 45.987 9.116 -62.813 1.00 93.62 249 GLU A C 1
ATOM 1797 O O . GLU A 1 249 ? 46.618 9.518 -63.791 1.00 93.62 249 GLU A O 1
ATOM 1802 N N . LEU A 1 250 ? 45.101 8.119 -62.910 1.00 91.81 250 LEU A N 1
ATOM 1803 C CA . LEU A 1 250 ? 44.876 7.372 -64.149 1.00 91.81 250 LEU A CA 1
ATOM 1804 C C . LEU A 1 250 ? 44.381 8.279 -65.287 1.00 91.81 250 LEU A C 1
ATOM 1806 O O . LEU A 1 250 ? 44.810 8.140 -66.436 1.00 91.81 250 LEU A O 1
ATOM 1810 N N . ALA A 1 251 ? 43.487 9.224 -64.984 1.00 89.31 251 ALA A N 1
ATOM 1811 C CA . ALA A 1 251 ? 43.010 10.207 -65.952 1.00 89.31 251 ALA A CA 1
ATOM 1812 C C . ALA A 1 251 ? 44.129 11.162 -66.404 1.00 89.31 251 ALA A C 1
ATOM 1814 O O . ALA A 1 251 ? 44.218 11.472 -67.598 1.00 89.31 251 ALA A O 1
ATOM 1815 N N . ALA A 1 252 ? 44.990 11.598 -65.480 1.00 88.88 252 ALA A N 1
ATOM 1816 C CA . ALA A 1 252 ? 46.135 12.454 -65.773 1.00 88.88 252 ALA A CA 1
ATOM 1817 C C . ALA A 1 252 ? 47.182 11.736 -66.639 1.00 88.88 252 ALA A C 1
ATOM 1819 O O . ALA A 1 252 ? 47.656 12.308 -67.624 1.00 88.88 252 ALA A O 1
ATOM 1820 N N . ASP A 1 253 ? 47.498 10.479 -66.328 1.00 89.12 253 ASP A N 1
ATOM 1821 C CA . ASP A 1 253 ? 48.448 9.663 -67.085 1.00 89.12 253 ASP A CA 1
ATOM 1822 C C . ASP A 1 253 ? 47.965 9.394 -68.508 1.00 89.12 253 ASP A C 1
ATOM 1824 O O . ASP A 1 253 ? 48.722 9.584 -69.462 1.00 89.12 253 ASP A O 1
ATOM 1828 N N . VAL A 1 254 ? 46.686 9.042 -68.687 1.00 88.06 254 VAL A N 1
ATOM 1829 C CA . VAL A 1 254 ? 46.093 8.899 -70.025 1.00 88.06 254 VAL A CA 1
ATOM 1830 C C . VAL A 1 254 ? 46.105 10.231 -70.782 1.00 88.06 254 VAL A C 1
ATOM 1832 O O . VAL A 1 254 ? 46.398 10.244 -71.976 1.00 88.06 254 VAL A O 1
ATOM 1835 N N . GLY A 1 255 ? 45.857 11.357 -70.103 1.00 84.56 255 GLY A N 1
ATOM 1836 C CA . GLY A 1 255 ? 45.871 12.698 -70.698 1.00 84.56 255 GLY A CA 1
ATOM 1837 C C . GLY A 1 255 ? 47.238 13.164 -71.219 1.00 84.56 255 GLY A C 1
ATOM 1838 O O . GLY A 1 255 ? 47.294 14.065 -72.055 1.00 84.56 255 GLY A O 1
ATOM 1839 N N . ARG A 1 256 ? 48.344 12.546 -70.776 1.00 85.81 256 ARG A N 1
ATOM 1840 C CA . ARG A 1 256 ? 49.700 12.826 -71.292 1.00 85.81 256 ARG A CA 1
ATOM 1841 C C . ARG A 1 256 ? 49.945 12.226 -72.675 1.00 85.81 256 ARG A C 1
ATOM 1843 O O . ARG A 1 256 ? 50.802 12.719 -73.412 1.00 85.81 256 ARG A O 1
ATOM 1850 N N . PHE A 1 257 ? 49.212 11.179 -73.046 1.00 79.69 257 PHE A N 1
ATOM 1851 C CA . PHE A 1 257 ? 49.294 10.609 -74.382 1.00 79.69 257 PHE A CA 1
ATOM 1852 C C . PHE A 1 257 ? 48.529 11.521 -75.351 1.00 79.69 257 PHE A C 1
ATOM 1854 O O . PHE A 1 257 ? 47.313 11.649 -75.286 1.00 79.69 257 PHE A O 1
ATOM 1861 N N . ARG A 1 258 ? 49.247 12.186 -76.262 1.00 59.62 258 ARG A N 1
ATOM 1862 C CA . ARG A 1 258 ? 48.629 12.907 -77.385 1.00 59.62 258 ARG A CA 1
ATOM 1863 C C . ARG A 1 258 ? 48.126 11.874 -78.396 1.00 59.62 258 ARG A C 1
ATOM 1865 O O . ARG A 1 258 ? 48.944 11.296 -79.113 1.00 59.62 258 ARG A O 1
ATOM 1872 N N . PHE A 1 259 ? 46.820 11.631 -78.424 1.00 60.66 259 PHE A N 1
ATOM 1873 C CA . PHE A 1 259 ? 46.143 10.824 -79.448 1.00 60.66 259 PHE A CA 1
ATOM 1874 C C . PHE A 1 259 ? 45.596 11.700 -80.578 1.00 60.66 259 PHE A C 1
ATOM 1876 O O . PHE A 1 259 ? 45.155 12.834 -80.283 1.00 60.66 259 PHE A O 1
#